Protein AF-A0A6A1UW62-F1 (afdb_monomer)

Foldseek 3Di:
DDDDPQDDDPVCVVVVVCVRVVSSVVVVVVVVVVVVVVVVVVVVVVVVVVVVVVVVVVVCCVVVCVVVVVVVVVVVVVVVVVVVVVVVVVVVVVVVVVVVVVVVVVVVVVVVVVDPDVPVVVVVVVVVVVVVVVVVVVVVVVVVVVVVVVVVVVVVVVVDDDPVRVVVVVVVVVVVVVVVVVVVVVVVVVVVVVVVVVVVVVVVVVVVVVVVVLVVLCVPLVVDPVSVVVSVVVVVVVVVVVVVVVVVVVVVVVVVVVVVVVVVVVVVVVVVVVVVVVVVVVVVVVVVVVVVVVVVVVVD

Sequence (300 aa):
MIGCPCPLEASQIETLDCEAVLPVVQWLVDRVRVLQDDRRDYEDQRRLNVMNELRLLLERIDKGGANIAVQKLRSLMQSLKNLEMQESEFQSNCNVKTSRLQADVIELEGNIANGCDSKILSDSLDRSFMESLEELNSTKKELAGRCKAVLAVKRQLDDIPSQSELIQYERRFSELYVHIQEKHRQTQKYYGTYNALLEIKELMLKETSLLNSLSSQFRDAITSDAGRMKLINSMEGIVKSSQQKQEKVQLGLLEEQKVSDALKQQYVAAVAEQRHCYTLLKAFREECAENEELRSQSSI

Structure (mmCIF, N/CA/C/O backbone):
data_AF-A0A6A1UW62-F1
#
_entry.id   AF-A0A6A1UW62-F1
#
loop_
_atom_site.group_PDB
_atom_site.id
_atom_site.type_symbol
_atom_site.label_atom_id
_atom_site.label_alt_id
_atom_site.label_comp_id
_atom_site.label_asym_id
_atom_site.label_entity_id
_atom_site.label_seq_id
_atom_site.pdbx_PDB_ins_code
_atom_site.Cartn_x
_atom_site.Cartn_y
_atom_site.Cartn_z
_atom_site.occupancy
_atom_site.B_iso_or_equiv
_atom_site.auth_seq_id
_atom_site.auth_comp_id
_atom_site.auth_asym_id
_atom_site.auth_atom_id
_atom_site.pdbx_PDB_model_num
ATOM 1 N N . MET A 1 1 ? -20.843 -32.812 -27.159 1.00 45.41 1 MET A N 1
ATOM 2 C CA . MET A 1 1 ? -21.895 -33.823 -27.395 1.00 45.41 1 MET A CA 1
ATOM 3 C C . MET A 1 1 ? -21.269 -34.962 -28.176 1.00 45.41 1 MET A C 1
ATOM 5 O O . MET A 1 1 ? -20.927 -34.760 -29.331 1.00 45.41 1 MET A O 1
ATOM 9 N N . ILE A 1 2 ? -21.022 -36.099 -27.528 1.00 56.69 2 ILE A N 1
ATOM 10 C CA . ILE A 1 2 ? -20.571 -37.322 -28.203 1.00 56.69 2 ILE A CA 1
ATOM 11 C C . ILE A 1 2 ? -21.858 -38.032 -28.636 1.00 56.69 2 ILE A C 1
ATOM 13 O O . ILE A 1 2 ? -22.665 -38.380 -27.774 1.00 56.69 2 ILE A O 1
ATOM 17 N N . GLY A 1 3 ? -22.109 -38.122 -29.942 1.00 65.81 3 GLY A N 1
ATOM 18 C CA . GLY A 1 3 ? -23.277 -38.823 -30.487 1.00 65.81 3 GLY A CA 1
ATOM 19 C C . GLY A 1 3 ? -23.186 -40.335 -30.265 1.00 65.81 3 GLY A C 1
ATOM 20 O O . GLY A 1 3 ? -22.096 -40.856 -30.024 1.00 65.81 3 GLY A O 1
ATOM 21 N N . CYS A 1 4 ? -24.324 -41.033 -30.328 1.00 75.62 4 CYS A N 1
ATOM 22 C CA . CYS A 1 4 ? -24.348 -42.495 -30.281 1.00 75.62 4 CYS A CA 1
ATOM 23 C C . CYS A 1 4 ? -23.504 -43.057 -31.443 1.00 75.62 4 CYS A C 1
ATOM 25 O O . CYS A 1 4 ? -23.711 -42.634 -32.580 1.00 75.62 4 CYS A O 1
ATOM 27 N N . PRO A 1 5 ? -22.554 -43.974 -31.192 1.00 79.38 5 PRO A N 1
ATOM 28 C CA . PRO A 1 5 ? -21.701 -44.533 -32.240 1.00 79.38 5 PRO A CA 1
ATOM 29 C C . PRO A 1 5 ? -22.418 -45.579 -33.111 1.00 79.38 5 PRO A C 1
ATOM 31 O O . PRO A 1 5 ? -21.862 -46.008 -34.119 1.00 79.38 5 PRO A O 1
ATOM 34 N N . CYS A 1 6 ? -23.628 -46.003 -32.734 1.00 80.62 6 CYS A N 1
ATOM 35 C CA . CYS A 1 6 ? -24.396 -47.027 -33.433 1.00 80.62 6 CYS A CA 1
ATOM 36 C C . CYS A 1 6 ? -25.365 -46.382 -34.449 1.00 80.62 6 CYS A C 1
ATOM 38 O O . CYS A 1 6 ? -26.186 -45.555 -34.044 1.00 80.62 6 CYS A O 1
ATOM 40 N N . PRO A 1 7 ? -25.294 -46.731 -35.749 1.00 75.25 7 PRO A N 1
ATOM 41 C CA . PRO A 1 7 ? -26.231 -46.240 -36.757 1.00 75.25 7 PRO A CA 1
ATOM 42 C C . PRO A 1 7 ? -27.609 -46.891 -36.570 1.00 75.25 7 PRO A C 1
ATOM 44 O O . PRO A 1 7 ? -27.696 -48.100 -36.375 1.00 75.25 7 PRO A O 1
ATOM 47 N N . LEU A 1 8 ? -28.675 -46.090 -36.633 1.00 77.06 8 LEU A N 1
ATOM 48 C CA . LEU A 1 8 ? -30.057 -46.556 -36.515 1.00 77.06 8 LEU A CA 1
ATOM 49 C C . LEU A 1 8 ? -30.927 -45.832 -37.544 1.00 77.06 8 LEU A C 1
ATOM 51 O O . LEU A 1 8 ? -31.008 -44.602 -37.525 1.00 77.06 8 LEU A O 1
ATOM 55 N N . GLU A 1 9 ? -31.575 -46.582 -38.431 1.00 76.75 9 GLU A N 1
ATOM 56 C CA . GLU A 1 9 ? -32.520 -46.040 -39.409 1.00 76.75 9 GLU A CA 1
ATOM 57 C C . GLU A 1 9 ? -33.973 -46.182 -38.938 1.00 76.75 9 GLU A C 1
ATOM 59 O O . GLU A 1 9 ? -34.330 -47.107 -38.210 1.00 76.75 9 GLU A O 1
ATOM 64 N N . ALA A 1 10 ? -34.844 -45.267 -39.376 1.00 71.62 10 ALA A N 1
ATOM 65 C CA . ALA A 1 10 ? -36.246 -45.229 -38.947 1.00 71.62 10 ALA A CA 1
ATOM 66 C C . ALA A 1 10 ? -37.025 -46.510 -39.307 1.00 71.62 10 ALA A C 1
ATOM 68 O O . ALA A 1 10 ? -37.872 -46.954 -38.534 1.00 71.62 10 ALA A O 1
ATOM 69 N N . SER A 1 11 ? -36.690 -47.140 -40.437 1.00 73.56 11 SER A N 1
ATOM 70 C CA . SER A 1 11 ? -37.279 -48.408 -40.890 1.00 73.56 11 SER A CA 1
ATOM 71 C C . SER A 1 11 ? -37.013 -49.565 -39.921 1.00 73.56 11 SER A C 1
ATOM 73 O O . SER A 1 11 ? -37.895 -50.387 -39.694 1.00 73.56 11 SER A O 1
ATOM 75 N N . GLN A 1 12 ? -35.832 -49.599 -39.297 1.00 73.62 12 GLN A N 1
ATOM 76 C CA . GLN A 1 12 ? -35.404 -50.662 -38.378 1.00 73.62 12 GLN A CA 1
ATOM 77 C C . GLN A 1 12 ? -36.143 -50.608 -37.032 1.00 73.62 12 GLN A C 1
ATOM 79 O O . GLN A 1 12 ? -36.293 -51.626 -36.354 1.00 73.62 12 GLN A O 1
ATOM 84 N N . ILE A 1 13 ? -36.634 -49.421 -36.658 1.00 71.31 13 ILE A N 1
ATOM 85 C CA . ILE A 1 13 ? -37.460 -49.206 -35.464 1.00 71.31 13 ILE A CA 1
ATOM 86 C C . ILE A 1 13 ? -38.887 -49.709 -35.715 1.00 71.31 13 ILE A C 1
ATOM 88 O O . ILE A 1 13 ? -39.460 -50.373 -34.853 1.00 71.31 13 ILE A O 1
ATOM 92 N N . GLU A 1 14 ? -39.449 -49.440 -36.899 1.00 70.62 14 GLU A N 1
ATOM 93 C CA . GLU A 1 14 ? -40.792 -49.902 -37.281 1.00 70.62 14 GLU A CA 1
ATOM 94 C C . GLU A 1 14 ? -40.865 -51.426 -37.452 1.00 70.62 14 GLU A C 1
ATOM 96 O O . GLU A 1 14 ? -41.872 -52.035 -37.089 1.00 70.62 14 GLU A O 1
ATOM 101 N N . THR A 1 15 ? -39.797 -52.060 -37.948 1.00 75.25 15 THR A N 1
ATOM 102 C CA . THR A 1 15 ? -39.731 -53.523 -38.105 1.00 75.25 15 THR A CA 1
ATOM 103 C C . THR A 1 15 ? -39.312 -54.272 -36.838 1.00 75.25 15 THR A C 1
ATOM 105 O O . THR A 1 15 ? -39.246 -55.499 -36.881 1.00 75.25 15 THR A O 1
ATOM 108 N N . LEU A 1 16 ? -39.035 -53.573 -35.725 1.00 74.00 16 LEU A N 1
ATOM 109 C CA . LEU A 1 16 ? -38.522 -54.160 -34.475 1.00 74.00 16 LEU A CA 1
ATOM 110 C C . LEU A 1 16 ? -37.292 -55.058 -34.705 1.00 74.00 16 LEU A C 1
ATOM 112 O O . LEU A 1 16 ? -37.213 -56.178 -34.198 1.00 74.00 16 LEU A O 1
ATOM 116 N N . ASP A 1 17 ? -36.322 -54.567 -35.478 1.00 78.81 17 ASP A N 1
ATOM 117 C CA . ASP A 1 17 ? -35.078 -55.294 -35.726 1.00 78.81 17 ASP A CA 1
ATOM 118 C C . ASP A 1 17 ? -34.187 -55.281 -34.473 1.00 78.81 17 ASP A C 1
ATOM 120 O O . ASP A 1 17 ? -33.401 -54.360 -34.228 1.00 78.81 17 ASP A O 1
ATOM 124 N N . CYS A 1 18 ? -34.346 -56.313 -33.643 1.00 73.19 18 CYS A N 1
ATOM 125 C CA . CYS A 1 18 ? -33.648 -56.453 -32.370 1.00 73.19 18 CYS A CA 1
ATOM 126 C C . CYS A 1 18 ? -32.117 -56.445 -32.513 1.00 73.19 18 CYS A C 1
ATOM 128 O O . CYS A 1 18 ? -31.447 -55.987 -31.590 1.00 73.19 18 CYS A O 1
ATOM 130 N N . GLU A 1 19 ? -31.561 -56.898 -33.641 1.00 76.38 19 GLU A N 1
ATOM 131 C CA . GLU A 1 19 ? -30.107 -56.921 -33.874 1.00 76.38 19 GLU A CA 1
ATOM 132 C C . GLU A 1 19 ? -29.540 -55.499 -34.026 1.00 76.38 19 GLU A C 1
ATOM 134 O O . GLU A 1 19 ? -28.467 -55.190 -33.506 1.00 76.38 19 GLU A O 1
ATOM 139 N N . ALA A 1 20 ? -30.287 -54.600 -34.676 1.00 74.69 20 ALA A N 1
ATOM 140 C CA . ALA A 1 20 ? -29.893 -53.203 -34.864 1.00 74.69 20 ALA A CA 1
ATOM 141 C C . ALA A 1 20 ? -30.246 -52.311 -33.657 1.00 74.69 20 ALA A C 1
ATOM 143 O O . ALA A 1 20 ? -29.514 -51.375 -33.328 1.00 74.69 20 ALA A O 1
ATOM 144 N N . VAL A 1 21 ? -31.356 -52.601 -32.970 1.00 79.38 21 VAL A N 1
ATOM 145 C CA . VAL A 1 21 ? -31.864 -51.785 -31.853 1.00 79.38 21 VAL A CA 1
ATOM 146 C C . VAL A 1 21 ? -31.124 -52.072 -30.540 1.00 79.38 21 VAL A C 1
ATOM 148 O O . VAL A 1 21 ? -30.855 -51.143 -29.772 1.00 79.38 21 VAL A O 1
ATOM 151 N N . LEU A 1 22 ? -30.762 -53.331 -30.268 1.00 79.75 22 LEU A N 1
ATOM 152 C CA . LEU A 1 22 ? -30.162 -53.735 -28.991 1.00 79.75 22 LEU A CA 1
ATOM 153 C C . LEU A 1 22 ? -28.856 -52.983 -28.658 1.00 79.75 22 LEU A C 1
ATOM 155 O O . LEU A 1 22 ? -28.757 -52.489 -27.534 1.00 79.75 22 LEU A O 1
ATOM 159 N N . PRO A 1 23 ? -27.887 -52.792 -29.578 1.00 82.31 23 PRO A N 1
ATOM 160 C CA . PRO A 1 23 ? -26.657 -52.048 -29.286 1.00 82.31 23 PRO A CA 1
ATOM 161 C C . PRO A 1 23 ? -26.902 -50.575 -28.927 1.00 82.31 23 PRO A C 1
ATOM 163 O O . PRO A 1 23 ? -26.227 -50.030 -28.053 1.00 82.31 23 PRO A O 1
ATOM 166 N N . VAL A 1 24 ? -27.895 -49.936 -29.558 1.00 81.38 24 VAL A N 1
ATOM 167 C CA . VAL A 1 24 ? -28.278 -48.542 -29.274 1.00 81.38 24 VAL A CA 1
ATOM 168 C C . VAL A 1 24 ? -28.900 -48.438 -27.884 1.00 81.38 24 VAL A C 1
ATOM 170 O O . VAL A 1 24 ? -28.560 -47.535 -27.119 1.00 81.38 24 VAL A O 1
ATOM 173 N N . VAL A 1 25 ? -29.780 -49.379 -27.529 1.00 81.2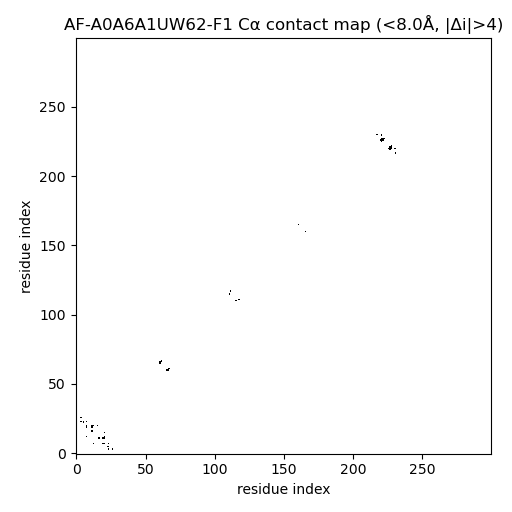5 25 VAL A N 1
ATOM 174 C CA . VAL A 1 25 ? -30.398 -49.442 -26.197 1.00 81.25 25 VAL A CA 1
ATOM 175 C C . VAL A 1 25 ? -29.349 -49.735 -25.125 1.00 81.25 25 VAL A C 1
ATOM 177 O O . VAL A 1 25 ? -29.336 -49.056 -24.102 1.00 81.25 25 VAL A O 1
ATOM 180 N N . GLN A 1 26 ? -28.430 -50.674 -25.369 1.00 81.94 26 GLN A N 1
ATOM 181 C CA . GLN A 1 26 ? -27.319 -50.983 -24.464 1.00 81.94 26 GLN A CA 1
ATOM 182 C C . GLN A 1 26 ? -26.459 -49.735 -24.214 1.00 81.94 26 GLN A C 1
ATOM 184 O O . GLN A 1 26 ? -26.201 -49.373 -23.068 1.00 81.94 26 GLN A O 1
ATOM 189 N N . TRP A 1 27 ? -26.104 -49.015 -25.285 1.00 85.44 27 TRP A N 1
ATOM 190 C CA . TRP A 1 27 ? -25.350 -47.767 -25.197 1.00 85.44 27 TRP A CA 1
ATOM 191 C C . TRP A 1 27 ? -26.113 -46.676 -24.439 1.00 85.44 27 TRP A C 1
ATOM 193 O O . TRP A 1 27 ? -25.522 -45.978 -23.617 1.00 85.44 27 TRP A O 1
ATOM 203 N N . LEU A 1 28 ? -27.421 -46.529 -24.672 1.00 82.69 28 LEU A N 1
ATOM 204 C CA . LEU A 1 28 ? -28.261 -45.576 -23.942 1.00 82.69 28 LEU A CA 1
ATOM 205 C C . LEU A 1 28 ? -28.330 -45.914 -22.449 1.00 82.69 28 LEU A C 1
ATOM 207 O O . LEU A 1 28 ? -28.211 -45.013 -21.622 1.00 82.69 28 LEU A O 1
ATOM 211 N N . VAL A 1 29 ? -28.480 -47.192 -22.097 1.00 84.31 29 VAL A N 1
ATOM 212 C CA . VAL A 1 29 ? -28.512 -47.656 -20.702 1.00 84.31 29 VAL A CA 1
ATOM 213 C C . VAL A 1 29 ? -27.172 -47.402 -20.014 1.00 84.31 29 VAL A C 1
ATOM 215 O O . VAL A 1 29 ? -27.153 -46.822 -18.926 1.00 84.31 29 VAL A O 1
ATOM 218 N N . ASP A 1 30 ? -26.056 -47.748 -20.655 1.00 84.12 30 ASP A N 1
ATOM 219 C CA . ASP A 1 30 ? -24.717 -47.493 -20.117 1.00 84.12 30 ASP A CA 1
ATOM 220 C C . ASP A 1 30 ? -24.443 -45.989 -19.993 1.00 84.12 30 ASP A C 1
ATOM 222 O O . ASP A 1 30 ? -23.908 -45.526 -18.985 1.00 84.12 30 ASP A O 1
ATOM 226 N N . ARG A 1 31 ? -24.889 -45.185 -20.966 1.00 83.75 31 ARG A N 1
ATOM 227 C CA . ARG A 1 31 ? -24.751 -43.725 -20.928 1.00 83.75 31 ARG A CA 1
ATOM 228 C C . ARG A 1 31 ? -25.573 -43.097 -19.805 1.00 83.75 31 ARG A C 1
ATOM 230 O O . ARG A 1 31 ? -25.081 -42.188 -19.141 1.00 83.75 31 ARG A O 1
ATOM 237 N N . VAL A 1 32 ? -26.799 -43.571 -19.584 1.00 82.25 32 VAL A N 1
ATOM 238 C CA . VAL A 1 32 ? -27.650 -43.128 -18.470 1.00 82.25 32 VAL A CA 1
ATOM 239 C C . VAL A 1 32 ? -27.037 -43.532 -17.131 1.00 82.25 32 VAL A C 1
ATOM 241 O O . VAL A 1 32 ? -27.032 -42.716 -16.213 1.00 82.25 32 VAL A O 1
ATOM 244 N N . ARG A 1 33 ? -26.468 -44.739 -17.023 1.00 81.94 33 ARG A N 1
ATOM 245 C CA . ARG A 1 33 ? -25.787 -45.203 -15.807 1.00 81.94 33 ARG A CA 1
ATOM 246 C C . ARG A 1 33 ? -24.564 -44.337 -15.481 1.00 81.94 33 ARG A C 1
ATOM 248 O O . ARG A 1 33 ? -24.471 -43.854 -14.359 1.00 81.94 33 ARG A O 1
ATOM 255 N N . VAL A 1 34 ? -23.713 -44.040 -16.467 1.00 81.81 34 VAL A N 1
ATOM 256 C CA . VAL A 1 34 ? -22.555 -43.138 -16.296 1.00 81.81 34 VAL A CA 1
ATOM 257 C C . VAL A 1 34 ? -22.992 -41.729 -15.894 1.00 81.81 34 VAL A C 1
ATOM 259 O O . VAL A 1 34 ? -22.427 -41.158 -14.974 1.00 81.81 34 VAL A O 1
ATOM 262 N N . LEU A 1 35 ? -24.038 -41.173 -16.517 1.00 79.88 35 LEU A N 1
ATOM 263 C CA . LEU A 1 35 ? -24.554 -39.850 -16.139 1.00 79.88 35 LEU A CA 1
ATOM 264 C C . LEU A 1 35 ? -25.153 -39.826 -14.725 1.00 79.88 35 LEU A C 1
ATOM 266 O O . LEU A 1 35 ? -25.102 -38.795 -14.056 1.00 79.88 35 LEU A O 1
ATOM 270 N N . GLN A 1 36 ? -25.747 -40.933 -14.274 1.00 78.19 36 GLN A N 1
ATOM 271 C CA . GLN A 1 36 ? -26.232 -41.072 -12.901 1.00 78.19 36 GLN A CA 1
ATOM 272 C C . GLN A 1 36 ? -25.077 -41.182 -11.901 1.00 78.19 36 GLN A C 1
ATOM 274 O O . GLN A 1 36 ? -25.164 -40.568 -10.841 1.00 78.19 36 GLN A O 1
ATOM 279 N N . ASP A 1 37 ? -24.013 -41.913 -12.236 1.00 78.56 37 ASP A N 1
ATOM 280 C CA . ASP A 1 37 ? -22.797 -42.007 -11.420 1.00 78.56 37 ASP A CA 1
ATOM 281 C C . ASP A 1 37 ? -22.072 -40.658 -11.336 1.00 78.56 37 ASP A C 1
ATOM 283 O O . ASP A 1 37 ? -21.855 -40.168 -10.233 1.00 78.56 37 ASP A O 1
ATOM 287 N N . ASP A 1 38 ? -21.841 -39.980 -12.465 1.00 80.31 38 ASP A N 1
ATOM 288 C CA . ASP A 1 38 ? -21.239 -38.638 -12.509 1.00 80.31 38 ASP A CA 1
ATOM 289 C C . ASP A 1 38 ? -22.053 -37.620 -11.694 1.00 80.31 38 ASP A C 1
ATOM 291 O O . ASP A 1 38 ? -21.505 -36.746 -11.016 1.00 80.31 38 ASP A O 1
ATOM 295 N N . ARG A 1 39 ? -23.388 -37.718 -11.746 1.00 78.31 39 ARG A N 1
ATOM 296 C CA . ARG A 1 39 ? -24.276 -36.856 -10.961 1.00 78.31 39 ARG A CA 1
ATOM 297 C C . ARG A 1 39 ? -24.179 -37.156 -9.466 1.00 78.31 39 ARG A C 1
ATOM 299 O O . ARG A 1 39 ? -24.172 -36.210 -8.680 1.00 78.31 39 ARG A O 1
ATOM 306 N N . ARG A 1 40 ? -24.107 -38.432 -9.076 1.00 78.69 40 ARG A N 1
ATOM 307 C CA . ARG A 1 40 ? -23.915 -38.834 -7.675 1.00 78.69 40 ARG A CA 1
ATOM 308 C C . ARG A 1 40 ? -22.568 -38.362 -7.146 1.00 78.69 40 ARG A C 1
ATOM 310 O O . ARG A 1 40 ? -22.546 -37.706 -6.113 1.00 78.69 40 ARG A O 1
ATOM 317 N N . ASP A 1 41 ? -21.493 -38.577 -7.896 1.00 83.06 41 ASP A N 1
ATOM 318 C CA . ASP A 1 41 ? -20.152 -38.114 -7.532 1.00 83.06 41 ASP A CA 1
ATOM 319 C C . ASP A 1 41 ? -20.100 -36.586 -7.410 1.00 83.06 41 ASP A C 1
ATOM 321 O O . ASP A 1 41 ? -19.496 -36.050 -6.481 1.00 83.06 41 ASP A O 1
ATOM 325 N N . TYR A 1 42 ? -20.790 -35.856 -8.293 1.00 80.00 42 TYR A N 1
ATOM 326 C CA . TYR A 1 42 ? -20.905 -34.401 -8.186 1.00 80.00 42 TYR A CA 1
ATOM 327 C C . TYR A 1 42 ? -21.676 -33.962 -6.931 1.00 80.00 42 TYR A C 1
ATOM 329 O O . TYR A 1 42 ? -21.270 -33.019 -6.244 1.00 80.00 42 TYR A O 1
ATOM 337 N N . GLU A 1 43 ? -22.788 -34.630 -6.618 1.00 79.00 43 GLU A N 1
ATOM 338 C CA . GLU A 1 43 ? -23.590 -34.358 -5.422 1.00 79.00 43 GLU A CA 1
ATOM 339 C C . GLU A 1 43 ? -22.814 -34.691 -4.134 1.00 79.00 43 GLU A C 1
ATOM 341 O O . GLU A 1 43 ? -22.830 -33.889 -3.193 1.00 79.00 43 GLU A O 1
ATOM 346 N N . ASP A 1 44 ? -22.059 -35.791 -4.115 1.00 82.62 44 ASP A N 1
ATOM 347 C CA . ASP A 1 44 ? -21.204 -36.203 -2.999 1.00 82.62 44 ASP A CA 1
ATOM 348 C C . ASP A 1 44 ? -20.000 -35.272 -2.824 1.00 82.62 44 ASP A C 1
ATOM 350 O O . ASP A 1 44 ? -19.710 -34.838 -1.704 1.00 82.62 44 ASP A O 1
ATOM 354 N N . GLN A 1 45 ? -19.357 -34.852 -3.916 1.00 84.31 45 GLN A N 1
ATOM 355 C CA . GLN A 1 45 ? -18.275 -33.869 -3.875 1.00 84.31 45 GLN A CA 1
ATOM 356 C C . GLN A 1 45 ? -18.778 -32.506 -3.379 1.00 84.31 45 GLN A C 1
ATOM 358 O O . GLN A 1 45 ? -18.121 -31.841 -2.571 1.00 84.31 45 GLN A O 1
ATOM 363 N N . ARG A 1 46 ? -19.975 -32.090 -3.812 1.00 82.75 46 ARG A N 1
ATOM 364 C CA . ARG A 1 46 ? -20.623 -30.863 -3.331 1.00 82.75 46 ARG A CA 1
ATOM 365 C C . ARG A 1 46 ? -20.964 -30.968 -1.847 1.00 82.75 46 ARG A C 1
ATOM 367 O O . ARG A 1 46 ? -20.719 -30.018 -1.104 1.00 82.75 46 ARG A O 1
ATOM 374 N N . ARG A 1 47 ? -21.481 -32.114 -1.399 1.00 83.06 47 ARG A N 1
ATOM 375 C CA . ARG A 1 47 ? -21.769 -32.385 0.016 1.00 83.06 47 ARG A CA 1
ATOM 376 C C . ARG A 1 47 ? -20.497 -32.347 0.862 1.00 83.06 47 ARG A C 1
ATOM 378 O O . ARG A 1 47 ? -20.504 -31.718 1.920 1.00 83.06 47 ARG A O 1
ATOM 385 N N . LEU A 1 48 ? -19.411 -32.955 0.388 1.00 87.12 48 LEU A N 1
ATOM 386 C CA . LEU A 1 48 ? -18.116 -32.950 1.066 1.00 87.12 48 LEU A CA 1
ATOM 387 C C . LEU A 1 48 ? -17.544 -31.530 1.176 1.00 87.12 48 LEU A C 1
ATOM 389 O O . LEU A 1 48 ? -17.083 -31.139 2.247 1.00 87.12 48 LEU A O 1
ATOM 393 N N . ASN A 1 49 ? -17.644 -30.729 0.111 1.00 87.75 49 ASN A N 1
ATOM 394 C CA . ASN A 1 49 ? -17.244 -29.321 0.137 1.00 87.75 49 ASN A CA 1
ATOM 395 C C . ASN A 1 49 ? -18.065 -28.511 1.149 1.00 87.75 49 ASN A C 1
ATOM 397 O O . ASN A 1 49 ? -17.484 -27.811 1.972 1.00 87.75 49 ASN A O 1
ATOM 401 N N . VAL A 1 50 ? -19.395 -28.654 1.158 1.00 84.56 50 VAL A N 1
ATOM 402 C CA . VAL A 1 50 ? -20.263 -27.965 2.134 1.00 84.56 50 VAL A CA 1
ATOM 403 C C . VAL A 1 50 ? -19.936 -28.390 3.568 1.00 84.56 50 VAL A C 1
ATOM 405 O O . VAL A 1 50 ? -19.882 -27.546 4.459 1.00 84.56 50 VAL A O 1
ATOM 408 N N . MET A 1 51 ? -19.672 -29.678 3.807 1.00 83.69 51 MET A N 1
ATOM 409 C CA . MET A 1 51 ? -19.253 -30.167 5.124 1.00 83.69 51 MET A CA 1
ATOM 410 C C . MET A 1 51 ? -17.895 -29.604 5.557 1.00 83.69 51 MET A C 1
ATOM 412 O O . MET A 1 51 ? -17.727 -29.243 6.722 1.00 83.69 51 MET A O 1
ATOM 416 N N . ASN A 1 52 ? -16.935 -29.509 4.637 1.00 88.31 52 ASN A N 1
ATOM 417 C CA . ASN A 1 52 ? -15.625 -28.924 4.915 1.00 88.31 52 ASN A CA 1
ATOM 418 C C . ASN A 1 52 ? -15.735 -27.426 5.234 1.00 88.31 52 ASN A C 1
ATOM 420 O O . ASN A 1 52 ? -15.134 -26.982 6.211 1.00 88.31 52 ASN A O 1
ATOM 424 N N . GLU A 1 53 ? -16.540 -26.675 4.480 1.00 86.12 53 GLU A N 1
ATOM 425 C CA . GLU A 1 53 ? -16.823 -25.259 4.749 1.00 86.12 53 GLU A CA 1
ATOM 426 C C . GLU A 1 53 ? -17.526 -25.065 6.098 1.00 86.12 53 GLU A C 1
ATOM 428 O O . GLU A 1 53 ? -17.112 -24.229 6.900 1.00 86.12 53 GLU A O 1
ATOM 433 N N . LEU A 1 54 ? -18.531 -25.890 6.416 1.00 82.00 54 LEU A N 1
ATOM 434 C CA . LEU A 1 54 ? -19.192 -25.870 7.726 1.00 82.00 54 LEU A CA 1
ATOM 435 C C . LEU A 1 54 ? -18.207 -26.138 8.868 1.00 82.00 54 LEU A C 1
ATOM 437 O O . LEU A 1 54 ? -18.247 -25.449 9.886 1.00 82.00 54 LEU A O 1
ATOM 441 N N . ARG A 1 55 ? -17.287 -27.095 8.698 1.00 86.25 55 ARG A N 1
ATOM 442 C CA . ARG A 1 55 ? -16.233 -27.369 9.684 1.00 86.25 55 ARG A CA 1
ATOM 443 C C . ARG A 1 55 ? -15.289 -26.175 9.849 1.00 86.25 55 ARG A C 1
ATOM 445 O O . ARG A 1 55 ? -14.984 -25.810 10.980 1.00 86.25 55 ARG A O 1
ATOM 452 N N . LEU A 1 56 ? -14.862 -25.542 8.755 1.00 85.75 56 LEU A N 1
ATOM 453 C CA . LEU A 1 56 ? -13.998 -24.355 8.798 1.00 85.75 56 LEU A CA 1
ATOM 454 C C . LEU A 1 56 ? -14.694 -23.154 9.452 1.00 85.75 56 LEU A C 1
ATOM 456 O O . LEU A 1 56 ? -14.057 -22.406 10.195 1.00 85.75 56 LEU A O 1
ATOM 460 N N . LEU A 1 57 ? -15.997 -22.979 9.220 1.00 78.94 57 LEU A N 1
ATOM 461 C CA . LEU A 1 57 ? -16.808 -21.963 9.890 1.00 78.94 57 LEU A CA 1
ATOM 462 C C . LEU A 1 57 ? -16.920 -22.235 11.391 1.00 78.94 57 LEU A C 1
ATOM 464 O O . LEU A 1 57 ? -16.720 -21.314 12.179 1.00 78.94 57 LEU A O 1
ATOM 468 N N . LEU A 1 58 ? -17.171 -23.484 11.794 1.00 75.62 58 LEU A N 1
ATOM 469 C CA . LEU A 1 58 ? -17.198 -23.875 13.207 1.00 75.62 58 LEU A CA 1
ATOM 470 C C . LEU A 1 58 ? -15.842 -23.641 13.883 1.00 75.62 58 LEU A C 1
ATOM 472 O O . LEU A 1 58 ? -15.798 -23.046 14.956 1.00 75.62 58 LEU A O 1
ATOM 476 N N . GLU A 1 59 ? -14.735 -24.002 13.233 1.00 80.06 59 GLU A N 1
ATOM 477 C CA . GLU A 1 59 ? -13.393 -23.692 13.735 1.00 80.06 59 GLU A CA 1
ATOM 478 C C . GLU A 1 59 ? -13.117 -22.187 13.806 1.00 80.06 59 GLU A C 1
ATOM 480 O O . GLU A 1 59 ? -12.458 -21.739 14.738 1.00 80.06 59 GLU A O 1
ATOM 485 N N . ARG A 1 60 ? -13.599 -21.384 12.847 1.00 77.69 60 ARG A N 1
ATOM 486 C CA . ARG A 1 60 ? -13.483 -19.915 12.897 1.00 77.69 60 ARG A CA 1
ATOM 487 C C . ARG A 1 60 ? -14.294 -19.316 14.036 1.00 77.69 60 ARG A C 1
ATOM 489 O O . ARG A 1 60 ? -13.831 -18.359 14.645 1.00 77.69 60 ARG A O 1
ATOM 496 N N . ILE A 1 61 ? -15.477 -19.853 14.320 1.00 69.19 61 ILE A N 1
ATOM 497 C CA . ILE A 1 61 ? -16.318 -19.424 15.445 1.00 69.19 61 ILE A CA 1
ATOM 498 C C . ILE A 1 61 ? -15.645 -19.783 16.776 1.00 69.19 61 ILE A C 1
ATOM 500 O O . ILE A 1 61 ? -15.637 -18.966 17.700 1.00 69.19 61 ILE A O 1
ATOM 504 N N . ASP A 1 62 ? -15.028 -20.964 16.855 1.00 70.25 62 ASP A N 1
ATOM 505 C CA . ASP A 1 62 ? -14.313 -21.426 18.046 1.00 70.25 62 ASP A CA 1
ATOM 506 C C . ASP A 1 62 ? -13.002 -20.641 18.270 1.00 70.25 62 ASP A C 1
ATOM 508 O O . ASP A 1 62 ? -12.788 -20.071 19.341 1.00 70.25 62 ASP A O 1
ATOM 512 N N . LYS A 1 63 ? -12.181 -20.472 17.219 1.00 72.06 63 LYS A N 1
ATOM 513 C CA . LYS A 1 63 ? -10.954 -19.643 17.223 1.00 72.06 63 LYS A CA 1
ATOM 514 C C . LYS A 1 63 ? -11.240 -18.155 17.419 1.00 72.06 63 LYS A C 1
ATOM 516 O O . LYS A 1 63 ? -10.429 -17.452 18.013 1.00 72.06 63 LYS A O 1
ATOM 521 N N . GLY A 1 64 ? -12.389 -17.673 16.946 1.00 66.44 64 GLY A N 1
ATOM 522 C CA . GLY A 1 64 ? -12.850 -16.294 17.116 1.00 66.44 64 GLY A CA 1
ATOM 523 C C . GLY A 1 64 ? -13.207 -15.942 18.561 1.00 66.44 64 GLY A C 1
ATOM 524 O O . GLY A 1 64 ? -13.567 -14.801 18.837 1.00 66.44 64 GLY A O 1
ATOM 525 N N . GLY A 1 65 ? -13.134 -16.905 19.489 1.00 65.19 65 GLY A N 1
ATOM 526 C CA . GLY A 1 65 ? -13.336 -16.671 20.914 1.00 65.19 65 GLY A CA 1
ATOM 527 C C . GLY A 1 65 ? -14.780 -16.342 21.282 1.00 65.19 65 GLY A C 1
ATOM 528 O O . GLY A 1 65 ? -15.045 -16.080 22.451 1.00 65.19 65 GLY A O 1
ATOM 529 N N . ALA A 1 66 ? -15.722 -16.391 20.332 1.00 67.69 66 ALA A N 1
ATOM 530 C CA . ALA A 1 66 ? -17.135 -16.105 20.564 1.00 67.69 66 ALA A CA 1
ATOM 531 C C . ALA A 1 66 ? -17.740 -17.102 21.557 1.00 67.69 66 ALA A C 1
ATOM 533 O O . ALA A 1 66 ? -18.492 -16.709 22.440 1.00 67.69 66 ALA A O 1
ATOM 534 N N . ASN A 1 67 ? -17.347 -18.376 21.487 1.00 72.62 67 ASN A N 1
ATOM 535 C CA . ASN A 1 67 ? -17.817 -19.396 22.422 1.00 72.62 67 ASN A CA 1
ATOM 536 C C . ASN A 1 67 ? -17.267 -19.152 23.839 1.00 72.62 67 ASN A C 1
ATOM 538 O O . ASN A 1 67 ? -18.008 -19.180 24.816 1.00 72.62 67 ASN A O 1
ATOM 542 N N . ILE A 1 68 ? -15.984 -18.793 23.954 1.00 75.25 68 ILE A N 1
ATOM 543 C CA . ILE A 1 68 ? -15.352 -18.412 25.227 1.00 75.25 68 ILE A CA 1
ATOM 544 C C . ILE A 1 68 ? -15.990 -17.130 25.785 1.00 75.25 68 ILE A C 1
ATOM 546 O O . ILE A 1 68 ? -16.250 -17.046 26.983 1.00 75.25 68 ILE A O 1
ATOM 550 N N . ALA A 1 69 ? -16.274 -16.145 24.931 1.00 74.00 69 ALA A N 1
ATOM 551 C CA . ALA A 1 69 ? -16.938 -14.900 25.297 1.00 74.00 69 ALA A CA 1
ATOM 552 C C . ALA A 1 69 ? -18.377 -15.149 25.762 1.00 74.00 69 ALA A C 1
ATOM 554 O O . ALA A 1 69 ? -18.765 -14.620 26.795 1.00 74.00 69 ALA A O 1
ATOM 555 N N . VAL A 1 70 ? -19.136 -16.008 25.077 1.00 76.06 70 VAL A N 1
ATOM 556 C CA . VAL A 1 70 ? -20.500 -16.407 25.459 1.00 76.06 70 VAL A CA 1
ATOM 557 C C . VAL A 1 70 ? -20.502 -17.211 26.759 1.00 76.06 70 VAL A C 1
ATOM 559 O O . VAL A 1 70 ? -21.355 -16.978 27.611 1.00 76.06 70 VAL A O 1
ATOM 562 N N . GLN A 1 71 ? -19.540 -18.113 26.967 1.00 80.06 71 GLN A N 1
ATOM 563 C CA . GLN A 1 71 ? -19.397 -18.843 28.232 1.00 80.06 71 GLN A CA 1
ATOM 564 C C . GLN A 1 71 ? -19.018 -17.909 29.388 1.00 80.06 71 GLN A C 1
ATOM 566 O O . GLN A 1 71 ? -19.596 -18.013 30.469 1.00 80.06 71 GLN A O 1
ATOM 571 N N . LYS A 1 72 ? -18.120 -16.941 29.153 1.00 82.88 72 LYS A N 1
ATOM 572 C CA . LYS A 1 72 ? -17.821 -15.864 30.112 1.00 82.88 72 LYS A CA 1
ATOM 573 C C . LYS A 1 72 ? -19.043 -14.986 30.381 1.00 82.88 72 LYS A C 1
ATOM 575 O O . LYS A 1 72 ? -19.293 -14.633 31.525 1.00 82.88 72 LYS A O 1
ATOM 580 N N . LEU A 1 73 ? -19.830 -14.652 29.361 1.00 81.06 73 LEU A N 1
ATOM 581 C CA . LEU A 1 73 ? -21.048 -13.859 29.531 1.00 81.06 73 LEU A CA 1
ATOM 582 C C . LEU A 1 73 ? -22.085 -14.627 30.356 1.00 81.06 73 LEU A C 1
ATOM 584 O O . LEU A 1 73 ? -22.704 -14.065 31.251 1.00 81.06 73 LEU A O 1
ATOM 588 N N . ARG A 1 74 ? -22.233 -15.931 30.098 1.00 84.25 74 ARG A N 1
ATOM 589 C CA . ARG A 1 74 ? -23.123 -16.824 30.846 1.00 84.25 74 ARG A CA 1
ATOM 590 C C . ARG A 1 74 ? -22.699 -16.944 32.309 1.00 84.25 74 ARG A C 1
ATOM 592 O O . ARG A 1 74 ? -23.559 -16.876 33.184 1.00 84.25 74 ARG A O 1
ATOM 599 N N . SER A 1 75 ? -21.402 -17.088 32.588 1.00 86.38 75 SER A N 1
ATOM 600 C CA . SER A 1 75 ? -20.905 -17.126 33.968 1.00 86.38 75 SER A CA 1
ATOM 601 C C . SER A 1 75 ? -21.081 -15.780 34.677 1.00 86.38 75 SER A C 1
ATOM 603 O O . SER A 1 75 ? -21.502 -15.759 35.832 1.00 86.38 75 SER A O 1
ATOM 605 N N . LEU A 1 76 ? -20.861 -14.662 33.977 1.00 88.19 76 LEU A N 1
ATOM 606 C CA . LEU A 1 76 ? -21.114 -13.316 34.497 1.00 88.19 76 LEU A CA 1
ATOM 607 C C . LEU A 1 76 ? -22.602 -13.072 34.773 1.00 88.19 76 LEU A C 1
ATOM 609 O O . LEU A 1 76 ? -22.930 -12.561 35.836 1.00 88.19 76 LEU A O 1
ATOM 613 N N . MET A 1 77 ? -23.508 -13.486 33.883 1.00 86.69 77 MET A N 1
ATOM 614 C CA . MET A 1 77 ? -24.957 -13.389 34.109 1.00 86.69 77 MET A CA 1
ATOM 615 C C . MET A 1 77 ? -25.404 -14.221 35.312 1.00 86.69 77 MET A C 1
ATOM 617 O O . MET A 1 77 ? -26.206 -13.754 36.117 1.00 86.69 77 MET A O 1
ATOM 621 N N . GLN A 1 78 ? -24.870 -15.436 35.465 1.00 89.31 78 GLN A N 1
ATOM 622 C CA . GLN A 1 78 ? -25.162 -16.268 36.630 1.00 89.31 78 GLN A CA 1
ATOM 623 C C . GLN A 1 78 ? -24.644 -15.618 37.920 1.00 89.31 78 GLN A C 1
ATOM 625 O O . GLN A 1 78 ? -25.347 -15.603 38.928 1.00 89.31 78 GLN A O 1
ATOM 630 N N . SER A 1 79 ? -23.441 -15.039 37.880 1.00 89.19 79 SER A N 1
ATOM 631 C CA . SER A 1 79 ? -22.880 -14.285 39.003 1.00 89.19 79 SER A CA 1
ATOM 632 C C . SER A 1 79 ? -23.714 -13.049 39.338 1.00 89.19 79 SER A C 1
ATOM 634 O O . SER A 1 79 ? -23.911 -12.764 40.514 1.00 89.19 79 SER A O 1
ATOM 636 N N . LEU A 1 80 ? -24.213 -12.329 38.332 1.00 89.06 80 LEU A N 1
ATOM 637 C CA . LEU A 1 80 ? -25.038 -11.136 38.515 1.00 89.06 80 LEU A CA 1
ATOM 638 C C . LEU A 1 80 ? -26.373 -11.496 39.169 1.00 89.06 80 LEU A C 1
ATOM 640 O O . LEU A 1 80 ? -26.746 -10.882 40.160 1.00 89.06 80 LEU A O 1
ATOM 644 N N . LYS A 1 81 ? -27.025 -12.567 38.703 1.00 90.56 81 LYS A N 1
ATOM 645 C CA . LYS A 1 81 ? -28.264 -13.073 39.307 1.00 90.56 81 LYS A CA 1
ATOM 646 C C . LYS A 1 81 ? -28.071 -13.536 40.756 1.00 90.56 81 LYS A C 1
ATOM 648 O O . LYS A 1 81 ? -28.936 -13.313 41.597 1.00 90.56 81 LYS A O 1
ATOM 653 N N . ASN A 1 82 ? -26.933 -14.162 41.063 1.00 88.56 82 ASN A N 1
ATOM 654 C CA . ASN A 1 82 ? -26.596 -14.541 42.437 1.00 88.56 82 ASN A CA 1
ATOM 655 C C . ASN A 1 82 ? -26.364 -13.305 43.325 1.00 88.56 82 ASN A C 1
ATOM 657 O O . ASN A 1 82 ? -26.811 -13.293 44.468 1.00 88.56 82 ASN A O 1
ATOM 661 N N . LEU A 1 83 ? -25.692 -12.270 42.808 1.00 89.44 83 LEU A N 1
ATOM 662 C CA . LEU A 1 83 ? -25.466 -11.013 43.531 1.00 89.44 83 LEU A CA 1
ATOM 663 C C . LEU A 1 83 ? -26.773 -10.254 43.788 1.00 89.44 83 LEU A C 1
ATOM 665 O O . LEU A 1 83 ? -26.963 -9.749 44.886 1.00 89.44 83 LEU A O 1
ATOM 669 N N . GLU A 1 84 ? -27.689 -10.224 42.822 1.00 88.69 84 GLU A N 1
ATOM 670 C CA . GLU A 1 84 ? -29.012 -9.598 42.959 1.00 88.69 84 GLU A CA 1
ATOM 671 C C . GLU A 1 84 ? -29.874 -10.308 44.023 1.00 88.69 84 GLU A C 1
ATOM 673 O O . GLU A 1 84 ? -30.564 -9.672 44.825 1.00 88.69 84 GLU A O 1
ATOM 678 N N . MET A 1 85 ? -29.775 -11.640 44.098 1.00 87.75 85 MET A N 1
ATOM 679 C CA . MET A 1 85 ? -30.403 -12.428 45.162 1.00 87.75 85 MET A CA 1
ATOM 680 C C . MET A 1 85 ? -29.785 -12.123 46.534 1.00 87.75 85 MET A C 1
ATOM 682 O O . MET A 1 85 ? -30.523 -11.913 47.495 1.00 87.75 85 MET A O 1
ATOM 686 N N . GLN A 1 86 ? -28.452 -12.038 46.618 1.00 87.00 86 GLN A N 1
ATOM 687 C CA . GLN A 1 86 ? -27.750 -11.657 47.849 1.00 87.00 86 GLN A CA 1
ATOM 688 C C . GLN A 1 86 ? -28.089 -10.231 48.295 1.00 87.00 86 GLN A C 1
ATOM 690 O O . GLN A 1 86 ? -28.240 -9.990 49.488 1.00 87.00 86 GLN A O 1
ATOM 695 N N . GLU A 1 87 ? -28.231 -9.289 47.362 1.00 85.00 87 GLU A N 1
ATOM 696 C CA . GLU A 1 87 ? -28.644 -7.915 47.654 1.00 85.00 87 GLU A CA 1
ATOM 697 C C . GLU A 1 87 ? -30.062 -7.873 48.232 1.00 85.00 87 GLU A C 1
ATOM 699 O O . GLU A 1 87 ? -30.293 -7.226 49.253 1.00 85.00 87 GLU A O 1
ATOM 704 N N . SER A 1 88 ? -30.991 -8.613 47.626 1.00 83.94 88 SER A N 1
ATOM 705 C CA . SER A 1 88 ? -32.377 -8.703 48.098 1.00 83.94 88 SER A CA 1
ATOM 706 C C . SER A 1 88 ? -32.467 -9.342 49.491 1.00 83.94 88 SER A C 1
ATOM 708 O O . SER A 1 88 ? -33.178 -8.847 50.369 1.00 83.94 88 SER A O 1
ATOM 710 N N . GLU A 1 89 ? -31.713 -10.419 49.727 1.00 92.06 89 GLU A N 1
ATOM 711 C CA . GLU A 1 89 ? -31.633 -11.088 51.030 1.00 92.06 89 GLU A CA 1
ATOM 712 C C . GLU A 1 89 ? -30.992 -10.181 52.091 1.00 92.06 89 GLU A C 1
ATOM 714 O 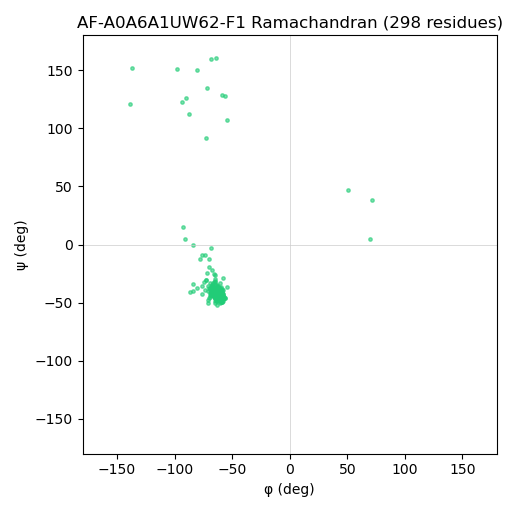O . GLU A 1 89 ? -31.494 -10.077 53.213 1.00 92.06 89 GLU A O 1
ATOM 719 N N . PHE A 1 90 ? -29.930 -9.458 51.726 1.00 87.38 90 PHE A N 1
ATOM 720 C CA . PHE A 1 90 ? -29.279 -8.487 52.599 1.00 87.38 90 PHE A CA 1
ATOM 721 C C . PHE A 1 90 ? -30.213 -7.326 52.953 1.00 87.38 90 PHE A C 1
ATOM 723 O O . PHE A 1 90 ? -30.332 -6.996 54.131 1.00 87.38 90 PHE A O 1
ATOM 730 N N . GLN A 1 91 ? -30.937 -6.755 51.984 1.00 88.75 91 GLN A N 1
ATOM 731 C CA . GLN A 1 91 ? -31.949 -5.723 52.243 1.00 88.75 91 GLN A CA 1
ATOM 732 C C . GLN A 1 91 ? -33.046 -6.225 53.186 1.00 88.75 91 GLN A C 1
ATOM 734 O O . GLN A 1 91 ? -33.405 -5.526 54.135 1.00 88.75 91 GLN A O 1
ATOM 739 N N . SER A 1 92 ? -33.548 -7.445 52.977 1.00 87.25 92 SER A N 1
ATOM 740 C CA . SER A 1 92 ? -34.533 -8.055 53.875 1.00 87.25 92 SER A CA 1
ATOM 741 C C . SER A 1 92 ? -33.980 -8.210 55.295 1.00 87.25 92 SER A C 1
ATOM 743 O O . SER A 1 92 ? -34.656 -7.871 56.265 1.00 87.25 92 SER A O 1
ATOM 745 N N . ASN A 1 93 ? -32.739 -8.681 55.435 1.00 88.94 93 ASN A N 1
ATOM 746 C CA . ASN A 1 93 ? -32.081 -8.847 56.730 1.00 88.94 93 ASN A CA 1
ATOM 747 C C . ASN A 1 93 ? -31.838 -7.493 57.423 1.00 88.94 93 ASN A C 1
ATOM 749 O O . ASN A 1 93 ? -32.097 -7.354 58.618 1.00 88.94 93 ASN A O 1
ATOM 753 N N . CYS A 1 94 ? -31.424 -6.469 56.671 1.00 83.44 94 CYS A N 1
ATOM 754 C CA . CYS A 1 94 ? -31.314 -5.097 57.161 1.00 83.44 94 CYS A CA 1
ATOM 755 C C . CYS A 1 94 ? -32.654 -4.582 57.685 1.00 83.44 94 CYS A C 1
ATOM 757 O O . CYS A 1 94 ? -32.699 -4.111 58.815 1.00 83.44 94 CYS A O 1
ATOM 759 N N . ASN A 1 95 ? -33.745 -4.742 56.933 1.00 86.19 95 ASN A N 1
ATOM 760 C CA . ASN A 1 95 ? -35.074 -4.306 57.368 1.00 86.19 95 ASN A CA 1
ATOM 761 C C . ASN A 1 95 ? -35.507 -5.001 58.668 1.00 86.19 95 ASN A C 1
ATOM 763 O O . ASN A 1 95 ? -35.979 -4.339 59.590 1.00 86.19 95 ASN A O 1
ATOM 767 N N . VAL A 1 96 ? -35.282 -6.316 58.782 1.00 88.19 96 VAL A N 1
ATOM 768 C CA . VAL A 1 96 ? -35.585 -7.081 60.005 1.00 88.19 96 VAL A CA 1
ATOM 769 C C . VAL A 1 96 ? -34.745 -6.595 61.190 1.00 88.19 96 VAL A C 1
ATOM 771 O O . VAL A 1 96 ? -35.287 -6.382 62.276 1.00 88.19 96 VAL A O 1
ATOM 774 N N . LYS A 1 97 ? -33.436 -6.379 60.999 1.00 87.56 97 LYS A N 1
ATOM 775 C CA . LYS A 1 97 ? -32.556 -5.821 62.038 1.00 87.56 97 LYS A CA 1
ATOM 776 C C . LYS A 1 97 ? -32.989 -4.415 62.450 1.00 87.56 97 LYS A C 1
ATOM 778 O O . LYS A 1 97 ? -33.018 -4.134 63.643 1.00 87.56 97 LYS A O 1
ATOM 783 N N . THR A 1 98 ? -33.362 -3.558 61.499 1.00 83.56 98 THR A N 1
ATOM 784 C CA . THR A 1 98 ? -33.865 -2.208 61.778 1.00 83.56 98 THR A CA 1
ATOM 785 C C . THR A 1 98 ? -35.143 -2.264 62.606 1.00 83.56 98 THR A C 1
ATOM 787 O O . THR A 1 98 ? -35.203 -1.604 63.637 1.00 83.56 98 THR A O 1
ATOM 790 N N . SER A 1 99 ? -36.124 -3.092 62.234 1.00 86.94 99 SER A N 1
ATOM 791 C CA . SER A 1 99 ? -37.362 -3.241 63.012 1.00 86.94 99 SER A CA 1
ATOM 792 C C . SER A 1 99 ? -37.118 -3.797 64.415 1.00 86.94 99 SER A C 1
ATOM 794 O O . SER A 1 99 ? -37.745 -3.336 65.365 1.00 86.94 99 SER A O 1
ATOM 796 N N . ARG A 1 100 ? -36.190 -4.752 64.565 1.00 91.38 100 ARG A N 1
ATOM 797 C CA . ARG A 1 100 ? -35.799 -5.286 65.876 1.00 91.38 100 ARG A CA 1
ATOM 798 C C . ARG A 1 100 ? -35.166 -4.210 66.756 1.00 91.38 100 ARG A C 1
ATOM 800 O O . ARG A 1 100 ? -35.629 -4.003 67.867 1.00 91.38 100 ARG A O 1
ATOM 807 N N . LEU A 1 101 ? -34.158 -3.501 66.248 1.00 84.75 101 LEU A N 1
ATOM 808 C CA . LEU A 1 101 ? -33.505 -2.418 66.990 1.00 84.75 101 LEU A CA 1
ATOM 809 C C . LEU A 1 101 ? -34.499 -1.313 67.359 1.00 84.75 101 LEU A C 1
ATOM 811 O O . LEU A 1 101 ? -34.422 -0.750 68.442 1.00 84.75 101 LEU A O 1
ATOM 815 N N . GLN A 1 102 ? -35.461 -1.024 66.484 1.00 85.56 102 GLN A N 1
ATOM 816 C CA . GLN A 1 102 ? -36.511 -0.045 66.747 1.00 85.56 102 GLN A CA 1
ATOM 817 C C . GLN A 1 102 ? -37.464 -0.502 67.865 1.00 85.56 102 GLN A C 1
ATOM 819 O O . GLN A 1 102 ? -37.897 0.326 68.661 1.00 85.56 102 GLN A O 1
ATOM 824 N N . ALA A 1 103 ? -37.752 -1.804 67.971 1.00 83.31 103 ALA A N 1
ATOM 825 C CA . ALA A 1 103 ? -38.509 -2.374 69.087 1.00 83.31 103 ALA A CA 1
ATOM 826 C C . ALA A 1 103 ? -37.713 -2.346 70.404 1.00 83.31 103 ALA A C 1
ATOM 828 O O . ALA A 1 103 ? -38.258 -1.930 71.424 1.00 83.31 103 ALA A O 1
ATOM 829 N N . ASP A 1 104 ? -36.425 -2.702 70.362 1.00 81.31 104 ASP A N 1
ATOM 830 C CA . ASP A 1 104 ? -35.527 -2.652 71.522 1.00 81.31 104 ASP A CA 1
ATOM 831 C C . ASP A 1 104 ? -35.398 -1.204 72.051 1.00 81.31 104 ASP A C 1
ATOM 833 O O . ASP A 1 104 ? -35.432 -0.975 73.258 1.00 81.31 104 ASP A O 1
ATOM 837 N N . VAL A 1 105 ? -35.328 -0.202 71.160 1.00 82.69 105 VAL A N 1
ATOM 838 C CA . VAL A 1 105 ? -35.339 1.228 71.532 1.00 82.69 105 VAL A CA 1
ATOM 839 C C . VAL A 1 105 ? -36.636 1.611 72.247 1.00 82.69 105 VAL A C 1
ATOM 841 O O . VAL A 1 105 ? -36.567 2.244 73.295 1.00 82.69 105 VAL A O 1
ATOM 844 N N . ILE A 1 106 ? -37.802 1.194 71.743 1.00 84.75 106 ILE A N 1
ATOM 845 C CA . ILE A 1 106 ? -39.102 1.479 72.379 1.00 84.75 106 ILE A CA 1
ATOM 846 C C . ILE A 1 106 ? -39.194 0.825 73.769 1.00 84.75 106 ILE A C 1
ATOM 848 O O . ILE A 1 106 ? -39.697 1.433 74.715 1.00 84.75 106 ILE A O 1
ATOM 852 N N . GLU A 1 107 ? -38.700 -0.407 73.916 1.00 81.69 107 GLU A N 1
ATOM 853 C CA . GLU A 1 107 ? -38.658 -1.107 75.204 1.00 81.69 107 GLU A CA 1
ATOM 854 C C . GLU A 1 107 ? -37.743 -0.385 76.205 1.00 81.69 107 GLU A C 1
ATOM 856 O O . GLU A 1 107 ? -38.120 -0.164 77.359 1.00 81.69 107 GLU A O 1
ATOM 861 N N . LEU A 1 108 ? -36.559 0.036 75.757 1.00 74.44 108 LEU A N 1
ATOM 862 C CA . LEU A 1 108 ? -35.606 0.789 76.568 1.00 74.44 108 LEU A CA 1
ATOM 86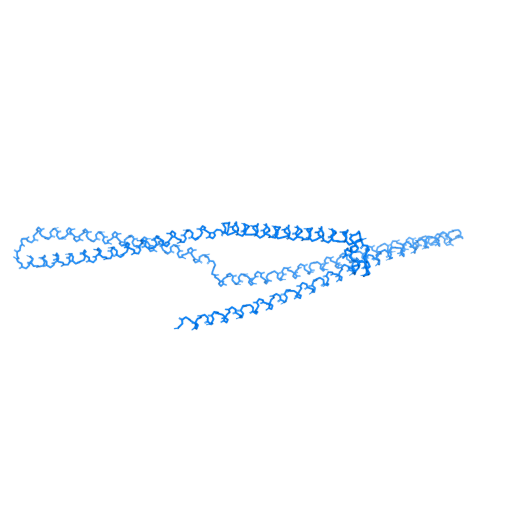3 C C . LEU A 1 108 ? -36.151 2.166 76.962 1.00 74.44 108 LEU A C 1
ATOM 865 O O . LEU A 1 108 ? -36.033 2.545 78.127 1.00 74.44 108 LEU A O 1
ATOM 869 N N . GLU A 1 109 ? -36.806 2.885 76.048 1.00 78.31 109 GLU A N 1
ATOM 870 C CA . GLU A 1 109 ? -37.507 4.144 76.336 1.00 78.31 109 GLU A CA 1
ATOM 871 C C . GLU A 1 109 ? -38.600 3.950 77.406 1.00 78.31 109 GLU A C 1
ATOM 873 O O . GLU A 1 109 ? -38.715 4.761 78.331 1.00 78.31 109 GLU A O 1
ATOM 878 N N . GLY A 1 110 ? -39.345 2.840 77.354 1.00 76.44 110 GLY A N 1
ATOM 879 C CA . GLY A 1 110 ? -40.328 2.464 78.379 1.00 76.44 110 GLY A CA 1
ATOM 880 C C . GLY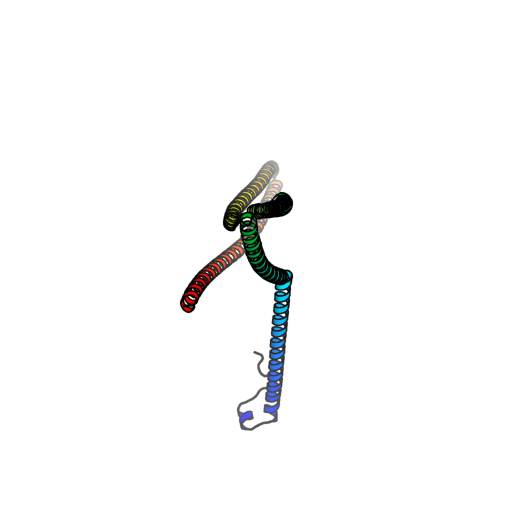 A 1 110 ? -39.704 2.103 79.734 1.00 76.44 110 GLY A C 1
ATOM 881 O O . GLY A 1 110 ? -40.214 2.494 80.785 1.00 76.44 110 GLY A O 1
ATOM 882 N N . ASN A 1 111 ? -38.564 1.410 79.732 1.00 69.44 111 ASN A N 1
ATOM 883 C CA . ASN A 1 111 ? -37.825 1.055 80.947 1.00 69.44 111 ASN A CA 1
ATOM 884 C C . ASN A 1 111 ? -37.178 2.279 81.621 1.00 69.44 111 ASN A C 1
ATOM 886 O O . ASN A 1 111 ? -37.122 2.344 82.853 1.00 69.44 111 ASN A O 1
ATOM 890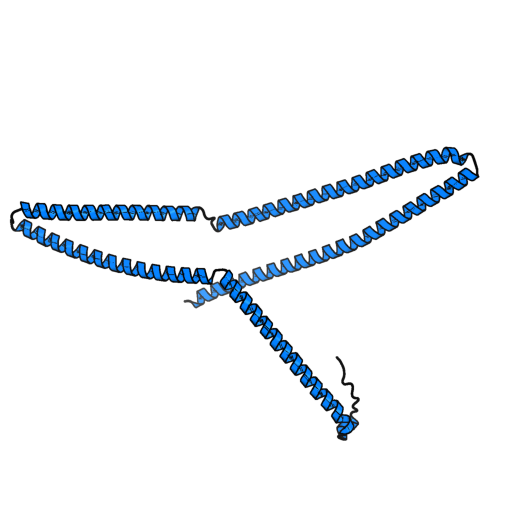 N N . ILE A 1 112 ? -36.754 3.277 80.836 1.00 64.56 112 ILE A N 1
ATOM 891 C CA . ILE A 1 112 ? -36.276 4.579 81.328 1.00 64.56 112 ILE A CA 1
ATOM 892 C C . ILE A 1 112 ? -37.423 5.360 81.992 1.00 64.56 112 ILE A C 1
ATOM 894 O O . ILE A 1 112 ? -37.226 5.938 83.062 1.00 64.56 112 ILE A O 1
ATOM 898 N N . ALA A 1 113 ? -38.636 5.324 81.425 1.00 67.88 113 ALA A N 1
ATOM 899 C CA . ALA A 1 113 ? -39.823 5.948 82.021 1.00 67.88 113 ALA A CA 1
ATOM 900 C C . ALA A 1 113 ? -40.260 5.296 83.354 1.00 67.88 113 ALA A C 1
ATOM 902 O O . ALA A 1 113 ? -40.857 5.966 84.197 1.00 67.88 113 ALA A O 1
ATOM 903 N N . ASN A 1 114 ? -39.921 4.019 83.570 1.00 63.66 114 ASN A N 1
ATOM 904 C CA . ASN A 1 114 ? -40.284 3.236 84.759 1.00 63.66 114 ASN A CA 1
ATOM 905 C C . ASN A 1 114 ? -39.258 3.293 85.914 1.00 63.66 114 ASN A C 1
ATOM 907 O O . ASN A 1 114 ? -39.454 2.629 86.932 1.00 63.66 114 ASN A O 1
ATOM 911 N N . GLY A 1 115 ? -38.189 4.092 85.802 1.00 55.84 115 GLY A N 1
ATOM 912 C CA . GLY A 1 115 ? -37.288 4.386 86.926 1.00 55.84 115 GLY A CA 1
ATOM 913 C C . GLY A 1 115 ? -36.393 3.222 87.377 1.00 55.84 115 GLY A C 1
ATOM 914 O O . GLY A 1 115 ? -36.169 3.052 88.575 1.00 55.84 115 GLY A O 1
ATOM 915 N N . CYS A 1 116 ? -35.880 2.418 86.440 1.00 52.59 116 CYS A N 1
ATOM 916 C CA . CYS A 1 116 ? -34.905 1.362 86.731 1.00 52.59 116 CYS A CA 1
ATOM 917 C C . CYS A 1 116 ? -33.469 1.918 86.865 1.00 52.59 116 CYS A C 1
ATOM 919 O O . CYS A 1 116 ? -33.109 2.917 86.239 1.00 52.59 116 CYS A O 1
ATOM 921 N N . ASP A 1 117 ? -32.649 1.258 87.690 1.00 57.25 117 ASP A N 1
ATOM 922 C CA . ASP A 1 117 ? -31.314 1.700 88.118 1.00 57.25 117 ASP A CA 1
ATOM 923 C C . ASP A 1 117 ? -30.386 2.019 86.925 1.00 57.25 117 ASP A C 1
ATOM 925 O O . ASP A 1 117 ? -29.940 1.143 86.176 1.00 57.25 117 ASP A O 1
ATOM 929 N N . SER A 1 118 ? -30.139 3.314 86.711 1.00 59.38 118 SER A N 1
ATOM 930 C CA . SER A 1 118 ? -29.738 3.877 85.414 1.00 59.38 118 SER A CA 1
ATOM 931 C C . SER A 1 118 ? -28.300 3.574 84.987 1.00 59.38 118 SER A C 1
ATOM 933 O O . SER A 1 118 ? -27.928 3.864 83.855 1.00 59.38 118 SER A O 1
ATOM 935 N N . LYS A 1 119 ? -27.468 3.004 85.864 1.00 62.56 119 LYS A N 1
ATOM 936 C CA . LYS A 1 119 ? -26.019 2.912 85.628 1.00 62.56 119 LYS A CA 1
ATOM 937 C C . LYS A 1 119 ? -25.605 1.679 84.818 1.00 62.56 119 LYS A C 1
ATOM 939 O O . LYS A 1 119 ? -24.805 1.796 83.902 1.00 62.56 119 LYS A O 1
ATOM 944 N N . ILE A 1 120 ? -26.209 0.521 85.089 1.00 59.94 120 ILE A N 1
ATOM 945 C CA . ILE A 1 120 ? -25.908 -0.738 84.375 1.00 59.94 120 ILE A CA 1
ATOM 946 C C . ILE A 1 120 ? -26.553 -0.746 82.977 1.00 59.94 120 ILE A C 1
ATOM 948 O O . ILE A 1 120 ? -25.965 -1.238 82.015 1.00 59.94 120 ILE A O 1
ATOM 952 N N . LEU A 1 121 ? -27.746 -0.152 82.856 1.00 60.16 121 LEU A N 1
ATOM 953 C CA . LEU A 1 121 ? -28.455 0.046 81.588 1.00 60.16 121 LEU A CA 1
ATOM 954 C C . LEU A 1 121 ? -27.712 1.021 80.660 1.00 60.16 121 LEU A C 1
ATOM 956 O O . LEU A 1 121 ? -27.572 0.727 79.476 1.00 60.16 121 LEU A O 1
ATOM 960 N N . SER A 1 122 ? -27.180 2.125 81.202 1.00 68.44 122 SER A N 1
ATOM 961 C CA . SER A 1 122 ? -26.364 3.088 80.447 1.00 68.44 122 SER A CA 1
ATOM 962 C C . SER A 1 122 ? -25.091 2.447 79.896 1.00 68.44 122 SER A C 1
ATOM 964 O O . SER A 1 122 ? -24.815 2.581 78.710 1.00 68.44 122 SER A O 1
ATOM 966 N N . ASP A 1 123 ? -24.360 1.684 80.715 1.00 72.25 123 ASP A N 1
ATOM 967 C CA . ASP A 1 123 ? -23.097 1.061 80.293 1.00 72.25 123 ASP A CA 1
ATOM 968 C C . ASP A 1 123 ? -23.303 -0.033 79.223 1.00 72.25 123 ASP A C 1
ATOM 970 O O . ASP A 1 123 ? -22.485 -0.197 78.313 1.00 72.25 123 ASP A O 1
ATOM 974 N N . SER A 1 124 ? -24.404 -0.791 79.307 1.00 73.56 124 SER A N 1
ATOM 975 C CA . SER A 1 124 ? -24.774 -1.784 78.288 1.00 73.56 124 SER A CA 1
ATOM 976 C C . SER A 1 124 ? -25.203 -1.124 76.975 1.00 73.56 124 SER A C 1
ATOM 978 O O . SER A 1 124 ? -24.870 -1.613 75.893 1.00 73.56 124 SER A O 1
ATOM 980 N N . LEU A 1 125 ? -25.937 -0.015 77.066 1.00 76.44 125 LEU A N 1
ATOM 981 C CA . LEU A 1 125 ? -26.423 0.737 75.916 1.00 76.44 125 LEU A CA 1
ATOM 982 C C . LEU A 1 125 ? -25.268 1.444 75.192 1.00 76.44 125 LEU A C 1
ATOM 984 O O . LEU A 1 125 ? -25.132 1.290 73.978 1.00 76.44 125 LEU A O 1
ATOM 988 N N . ASP A 1 126 ? -24.371 2.103 75.929 1.00 82.69 126 ASP A N 1
ATOM 989 C CA . ASP A 1 126 ? -23.155 2.720 75.386 1.00 82.69 126 ASP A CA 1
ATOM 990 C C . ASP A 1 126 ? -22.258 1.692 74.688 1.00 82.69 126 ASP A C 1
ATOM 992 O O . ASP A 1 126 ? -21.722 1.963 73.611 1.00 82.69 126 ASP A O 1
ATOM 996 N N . ARG A 1 127 ? -22.146 0.473 75.238 1.00 84.75 127 ARG A N 1
ATOM 997 C CA . ARG A 1 127 ? -21.420 -0.624 74.582 1.00 84.75 127 ARG A CA 1
ATOM 998 C C . ARG A 1 127 ? -22.046 -0.996 73.235 1.00 84.75 127 ARG A C 1
ATOM 1000 O O . ARG A 1 127 ? -21.315 -1.126 72.257 1.00 84.75 127 ARG A O 1
ATOM 1007 N N . SER A 1 128 ? -23.371 -1.129 73.169 1.00 81.38 128 SER A N 1
ATOM 1008 C CA . SER A 1 128 ? -24.081 -1.474 71.926 1.00 81.38 128 SER A CA 1
ATOM 1009 C C . SER A 1 128 ? -24.011 -0.368 70.864 1.00 81.38 128 SER A C 1
ATOM 1011 O O . SER A 1 128 ? -23.859 -0.649 69.671 1.00 81.38 128 SER A O 1
ATOM 1013 N N . PHE A 1 129 ? -24.048 0.900 71.290 1.00 83.44 129 PHE A N 1
ATOM 1014 C CA . PHE A 1 129 ? -23.858 2.047 70.405 1.00 83.44 129 PHE A CA 1
ATOM 1015 C C . PHE A 1 129 ? -22.433 2.115 69.870 1.00 83.44 129 PHE A C 1
ATOM 1017 O O . PHE A 1 129 ? -22.243 2.367 68.680 1.00 83.44 129 PHE A O 1
ATOM 1024 N N . MET A 1 130 ? -21.438 1.865 70.721 1.00 90.25 130 MET A N 1
ATOM 1025 C CA . MET A 1 130 ? -20.038 1.817 70.313 1.00 90.25 130 MET A CA 1
ATOM 1026 C C . MET A 1 130 ? -19.793 0.697 69.293 1.00 90.25 130 MET A C 1
ATOM 1028 O O . MET A 1 130 ? -19.168 0.952 68.266 1.00 90.25 130 MET A O 1
ATOM 1032 N N . GLU A 1 131 ? -20.349 -0.496 69.520 1.00 89.31 131 GLU A N 1
ATOM 1033 C CA . GLU A 1 131 ? -20.258 -1.634 68.594 1.00 89.31 131 GLU A CA 1
ATOM 1034 C C . GLU A 1 131 ? -20.926 -1.322 67.241 1.00 89.31 131 GLU A C 1
ATOM 1036 O O . GLU A 1 131 ? -20.325 -1.520 66.185 1.00 89.31 131 GLU A O 1
ATOM 1041 N N . SER A 1 132 ? -22.115 -0.707 67.258 1.00 84.38 132 SER A N 1
ATOM 1042 C CA . SER A 1 132 ? -22.825 -0.281 66.041 1.00 84.38 132 SER A CA 1
ATOM 1043 C C . SER A 1 132 ? -22.092 0.834 65.281 1.00 84.38 132 SER A C 1
ATOM 1045 O O . SER A 1 132 ? -22.072 0.853 64.048 1.00 84.38 132 SER A O 1
ATOM 1047 N N . LEU A 1 133 ? -21.469 1.778 65.997 1.00 92.56 133 LEU A N 1
ATOM 1048 C CA . LEU A 1 133 ? -20.663 2.852 65.410 1.00 92.56 133 LEU A CA 1
ATOM 1049 C C . LEU A 1 133 ? -19.388 2.296 64.761 1.00 92.56 133 LEU A C 1
ATOM 1051 O O . LEU A 1 133 ? -18.969 2.768 63.700 1.00 92.56 133 LEU A O 1
ATOM 1055 N N . GLU A 1 134 ? -18.766 1.300 65.386 1.00 93.00 134 GLU A N 1
ATOM 1056 C CA . GLU A 1 134 ? -17.588 0.618 64.857 1.00 93.00 134 GLU A CA 1
ATOM 1057 C C . GLU A 1 134 ? -17.940 -0.215 63.613 1.00 93.00 134 GLU A C 1
ATOM 1059 O O . GLU A 1 134 ? -17.254 -0.103 62.590 1.00 93.00 134 GLU A O 1
ATOM 1064 N N . GLU A 1 135 ? -19.070 -0.932 63.629 1.00 93.56 135 GLU A N 1
ATOM 1065 C CA . GLU A 1 135 ? -19.609 -1.642 62.462 1.00 93.56 135 GLU A CA 1
ATOM 1066 C C . GLU A 1 135 ? -19.926 -0.664 61.313 1.00 93.56 135 GLU A C 1
ATOM 1068 O O . GLU A 1 135 ? -19.491 -0.870 60.173 1.00 93.56 135 GLU A O 1
ATOM 1073 N N . LEU A 1 136 ? -20.565 0.475 61.601 1.00 92.94 136 LEU A N 1
ATOM 1074 C CA . LEU A 1 136 ? -20.823 1.532 60.616 1.00 92.94 136 LEU A CA 1
ATOM 1075 C C . LEU A 1 136 ? -19.527 2.109 60.022 1.00 92.94 136 LEU A C 1
ATOM 1077 O O . LEU A 1 136 ? -19.421 2.324 58.812 1.00 92.94 136 LEU A O 1
ATOM 1081 N N . ASN A 1 137 ? -18.515 2.362 60.849 1.00 93.69 137 ASN A N 1
ATOM 1082 C CA . ASN A 1 137 ? -17.226 2.857 60.368 1.00 93.69 137 ASN A CA 1
ATOM 1083 C C . ASN A 1 137 ? -16.496 1.810 59.514 1.00 93.69 137 ASN A C 1
ATOM 1085 O O . ASN A 1 137 ? -15.869 2.168 58.510 1.00 93.69 137 ASN A O 1
ATOM 1089 N N . SER A 1 138 ? -16.604 0.527 59.868 1.00 94.06 138 SER A N 1
ATOM 1090 C CA . SER A 1 138 ? -16.016 -0.576 59.103 1.00 94.06 138 SER A CA 1
ATOM 1091 C C . SER A 1 138 ? -16.658 -0.716 57.714 1.00 94.06 138 SER A C 1
ATOM 1093 O O . SER A 1 138 ? -15.947 -0.736 56.706 1.00 94.06 138 SER A O 1
ATOM 1095 N N . THR A 1 139 ? -17.990 -0.668 57.635 1.00 93.69 139 THR A N 1
ATOM 1096 C CA . THR A 1 139 ? -18.747 -0.738 56.375 1.00 93.69 139 THR A CA 1
ATOM 1097 C C . THR A 1 139 ? -18.524 0.503 55.512 1.00 93.69 139 THR A C 1
ATOM 1099 O O . THR A 1 139 ? -18.307 0.392 54.304 1.00 93.69 139 THR A O 1
ATOM 1102 N N . LYS A 1 140 ? -18.456 1.699 56.111 1.00 95.06 140 LYS A N 1
ATOM 1103 C CA . LYS A 1 140 ? -18.091 2.938 55.402 1.00 95.06 140 LYS A CA 1
ATOM 1104 C C . LYS A 1 140 ? -16.684 2.862 54.805 1.00 95.06 140 LYS A C 1
ATOM 1106 O O . LYS A 1 140 ? -16.461 3.341 53.689 1.00 95.06 140 LYS A O 1
ATOM 1111 N N . LYS A 1 141 ? -15.731 2.253 55.519 1.00 96.00 141 LYS A N 1
ATOM 1112 C CA . LYS A 1 141 ? -14.366 2.021 55.022 1.00 96.00 141 LYS A CA 1
ATOM 1113 C C . LYS A 1 141 ? -14.358 1.030 53.857 1.00 96.00 141 LYS A C 1
ATOM 1115 O O . LYS A 1 141 ? -13.654 1.274 52.875 1.00 96.00 141 LYS A O 1
ATOM 1120 N N . GLU A 1 142 ? -15.156 -0.032 53.930 1.00 95.94 142 GLU A N 1
ATOM 1121 C CA . GLU A 1 142 ? -15.319 -0.981 52.826 1.00 95.94 142 GLU A CA 1
ATOM 1122 C C . GLU A 1 142 ? -15.932 -0.306 51.592 1.00 95.94 142 GLU A C 1
ATOM 1124 O O . GLU A 1 142 ? -15.374 -0.404 50.497 1.00 95.94 142 GLU A O 1
ATOM 1129 N N . LEU A 1 143 ? -17.015 0.458 51.766 1.00 95.12 143 LEU A N 1
ATOM 1130 C CA . LEU A 1 143 ? -17.661 1.211 50.690 1.00 95.12 143 LEU A CA 1
ATOM 1131 C C . LEU A 1 143 ? -16.685 2.192 50.032 1.00 95.12 143 LEU A C 1
ATOM 1133 O O . LEU A 1 143 ? -16.592 2.244 48.807 1.00 95.12 143 LEU A O 1
ATOM 1137 N N . ALA A 1 144 ? -15.900 2.927 50.825 1.00 96.81 144 ALA A N 1
ATOM 1138 C CA . ALA A 1 144 ? -14.854 3.802 50.302 1.00 96.81 144 ALA A CA 1
ATOM 1139 C C . ALA A 1 144 ? -13.795 3.020 49.501 1.00 96.81 144 ALA A C 1
ATOM 1141 O O . ALA A 1 144 ? -13.317 3.507 48.473 1.00 96.81 144 ALA A O 1
ATOM 1142 N N . GLY A 1 145 ? -13.446 1.807 49.942 1.00 97.25 145 GLY A N 1
ATOM 1143 C CA . GLY A 1 145 ? -12.598 0.876 49.196 1.00 97.25 145 GLY A CA 1
ATOM 1144 C C . GLY A 1 145 ? -13.206 0.485 47.846 1.00 97.25 145 GLY A C 1
ATOM 1145 O O . GLY A 1 145 ? -12.541 0.614 46.815 1.00 97.25 145 GLY A O 1
ATOM 11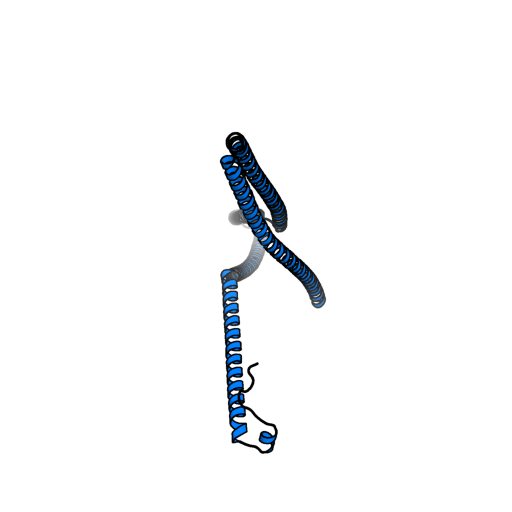46 N N . ARG A 1 146 ? -14.488 0.100 47.824 1.00 96.31 146 ARG A N 1
ATOM 1147 C CA . ARG A 1 146 ? -15.208 -0.260 46.590 1.00 96.31 146 ARG A CA 1
ATOM 1148 C C . ARG A 1 146 ? -15.348 0.922 45.631 1.00 96.31 146 ARG A C 1
ATOM 1150 O O . ARG A 1 146 ? -15.068 0.771 44.446 1.00 96.31 146 ARG A O 1
ATOM 1157 N N . CYS A 1 147 ? -15.680 2.117 46.119 1.00 96.00 147 CYS A N 1
ATOM 1158 C CA . CYS A 1 147 ? -15.757 3.328 45.294 1.00 96.00 147 CYS A CA 1
ATOM 1159 C C . CYS A 1 147 ? -14.414 3.662 44.627 1.00 96.00 147 CYS A C 1
ATOM 1161 O O . CYS A 1 147 ? -14.379 4.023 43.450 1.00 96.00 147 CYS A O 1
ATOM 1163 N N . LYS A 1 148 ? -13.293 3.498 45.346 1.00 97.50 148 LYS A N 1
ATOM 1164 C CA . LYS A 1 148 ? -11.949 3.660 44.765 1.00 97.50 148 LYS A CA 1
ATOM 1165 C C . LYS A 1 148 ? -11.679 2.630 43.668 1.00 97.50 148 LYS A C 1
ATOM 1167 O O . LYS A 1 148 ? -11.157 3.007 42.622 1.00 97.50 148 LYS A O 1
ATOM 1172 N N . ALA A 1 149 ? -12.063 1.369 43.878 1.00 96.75 149 ALA A N 1
ATOM 1173 C CA . ALA A 1 149 ? -11.921 0.319 42.871 1.00 96.75 149 ALA A CA 1
ATOM 1174 C C . ALA A 1 149 ? -12.756 0.614 41.610 1.00 96.75 149 ALA A C 1
ATOM 1176 O O . ALA A 1 149 ? -12.235 0.538 40.501 1.00 96.75 149 ALA A O 1
ATOM 1177 N N . VAL A 1 150 ? -14.011 1.052 41.766 1.00 96.25 150 VAL A N 1
ATOM 1178 C CA . VAL A 1 150 ? -14.873 1.457 40.639 1.00 96.25 150 VAL A CA 1
ATOM 1179 C C . VAL A 1 150 ? -14.260 2.619 39.857 1.00 96.25 150 VAL A C 1
ATOM 1181 O O . VAL A 1 150 ? -14.232 2.591 38.630 1.00 96.25 150 VAL A O 1
ATOM 1184 N N . LEU A 1 151 ? -13.725 3.631 40.544 1.00 96.25 151 LEU A N 1
ATOM 1185 C CA . LEU A 1 151 ? -13.041 4.746 39.884 1.00 96.25 151 LEU A CA 1
ATOM 1186 C C . LEU A 1 151 ? -11.758 4.314 39.165 1.00 96.25 151 LEU A C 1
ATOM 1188 O O . LEU A 1 151 ? -11.406 4.916 38.156 1.00 96.25 151 LEU A O 1
ATOM 1192 N N . ALA A 1 152 ? -11.044 3.305 39.667 1.00 96.44 152 ALA A N 1
ATOM 1193 C CA . ALA A 1 152 ? -9.881 2.754 38.976 1.00 96.44 152 ALA A CA 1
ATOM 1194 C C . ALA A 1 152 ? -10.290 2.071 37.661 1.00 96.44 152 ALA A C 1
ATOM 1196 O O . ALA A 1 152 ? -9.682 2.339 36.630 1.00 96.44 152 ALA A O 1
ATOM 1197 N N . VAL A 1 153 ? -11.361 1.272 37.680 1.00 94.81 153 VAL A N 1
ATOM 1198 C CA . VAL A 1 153 ? -11.901 0.622 36.473 1.00 94.81 153 VAL A CA 1
ATOM 1199 C C . VAL A 1 153 ? -12.431 1.647 35.469 1.00 94.81 153 VAL A C 1
ATOM 1201 O O . VAL A 1 153 ? -12.177 1.511 34.278 1.00 94.81 153 VAL A O 1
ATOM 1204 N N . LYS A 1 154 ? -13.117 2.705 35.925 1.00 92.12 154 LYS A N 1
ATOM 1205 C CA . LYS A 1 154 ? -13.581 3.781 35.032 1.00 92.12 154 LYS A CA 1
ATOM 1206 C C . LYS A 1 154 ? -12.429 4.470 34.304 1.00 92.12 154 LYS A C 1
ATOM 1208 O O . LYS A 1 154 ? -12.509 4.629 33.099 1.00 92.12 154 LYS A O 1
ATOM 1213 N N . ARG A 1 155 ? -11.330 4.779 35.001 1.00 93.75 155 ARG A N 1
ATOM 1214 C CA . ARG A 1 155 ? -10.135 5.347 34.354 1.00 93.75 155 ARG A CA 1
ATOM 1215 C C . ARG A 1 155 ? -9.546 4.409 33.298 1.00 93.75 155 ARG A C 1
ATOM 1217 O O . ARG A 1 155 ? -9.206 4.863 32.221 1.00 93.75 155 ARG A O 1
ATOM 1224 N N . GLN A 1 156 ? -9.491 3.106 33.582 1.00 93.94 156 GLN A N 1
ATOM 1225 C CA . GLN A 1 156 ? -9.034 2.115 32.600 1.00 93.94 156 GLN A CA 1
ATOM 1226 C C . GLN A 1 156 ? -9.958 2.008 31.379 1.00 93.94 156 GLN A C 1
ATOM 1228 O O . GLN A 1 156 ? -9.493 1.652 30.303 1.00 93.94 156 GLN A O 1
ATOM 1233 N N . LEU A 1 157 ? -11.257 2.278 31.539 1.00 88.62 157 LEU A N 1
ATOM 1234 C CA . LEU A 1 157 ? -12.203 2.356 30.424 1.00 88.62 157 LEU A CA 1
ATOM 1235 C C . LEU A 1 157 ? -12.017 3.641 29.615 1.00 88.62 157 LEU A C 1
ATOM 1237 O O . LEU A 1 157 ? -12.082 3.579 28.394 1.00 88.62 157 LEU A O 1
ATOM 1241 N N . ASP A 1 158 ? -11.759 4.768 30.279 1.00 89.38 158 ASP A N 1
ATOM 1242 C CA . ASP A 1 158 ? -11.487 6.051 29.619 1.00 89.38 158 ASP A CA 1
ATOM 1243 C C . ASP A 1 158 ? -10.181 6.012 28.797 1.00 89.38 158 ASP A C 1
ATOM 1245 O O . ASP A 1 158 ? -10.057 6.726 27.807 1.00 89.38 158 ASP A O 1
ATOM 1249 N N . ASP A 1 159 ? -9.227 5.145 29.163 1.00 87.50 159 ASP A N 1
ATOM 1250 C CA . ASP A 1 159 ? -8.003 4.897 28.385 1.00 87.50 159 ASP A CA 1
ATOM 1251 C C . ASP A 1 159 ? -8.266 4.134 27.064 1.00 87.50 159 ASP A C 1
ATOM 1253 O O . ASP A 1 159 ? -7.377 4.039 26.211 1.00 87.50 159 ASP A O 1
ATOM 1257 N N . ILE A 1 160 ? -9.462 3.561 26.873 1.00 90.25 160 ILE A N 1
ATOM 1258 C CA . ILE A 1 160 ? -9.834 2.843 25.648 1.00 90.25 160 ILE A CA 1
ATOM 1259 C C . ILE A 1 160 ? -10.464 3.835 24.660 1.00 90.25 160 ILE A C 1
ATOM 1261 O O . ILE A 1 160 ? -11.459 4.474 25.003 1.00 90.25 160 ILE A O 1
ATOM 1265 N N . PRO A 1 161 ? -9.965 3.921 23.409 1.00 89.56 161 PRO A N 1
ATOM 1266 C CA . PRO A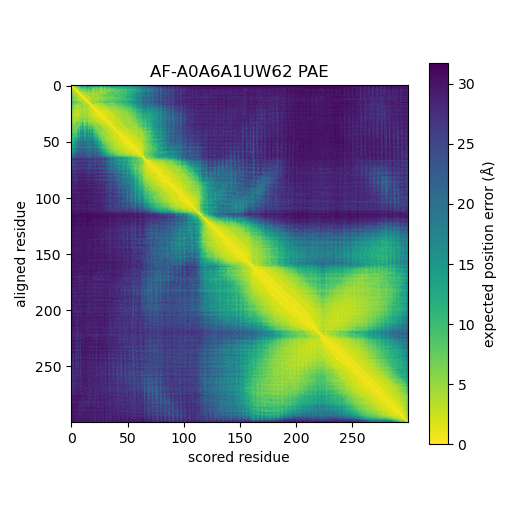 1 161 ? -10.530 4.817 22.410 1.00 89.56 161 PRO A CA 1
ATOM 1267 C C . PRO A 1 161 ? -12.019 4.556 22.191 1.00 89.56 161 PRO A C 1
ATOM 1269 O O . PRO A 1 161 ? -12.451 3.436 21.902 1.00 89.56 161 PRO A O 1
ATOM 1272 N N . SER A 1 162 ? -12.800 5.622 22.281 1.00 89.62 162 SER A N 1
ATOM 1273 C CA . SER A 1 162 ? -14.218 5.631 21.959 1.00 89.62 162 SER A CA 1
ATOM 1274 C C . SER A 1 162 ? -14.465 5.344 20.475 1.00 89.62 162 SER A C 1
ATOM 1276 O O . SER A 1 162 ? -13.611 5.560 19.609 1.00 89.62 162 SER A O 1
ATOM 1278 N N . GLN A 1 163 ? -15.691 4.933 20.144 1.00 91.81 163 GLN A N 1
ATOM 1279 C CA . GLN A 1 163 ? -16.105 4.709 18.754 1.00 91.81 163 GLN A CA 1
ATOM 1280 C C . GLN A 1 163 ? -15.873 5.946 17.866 1.00 91.81 163 GLN A C 1
ATOM 1282 O O . GLN A 1 163 ? -15.482 5.822 16.707 1.00 91.81 163 GLN A O 1
ATOM 1287 N N . SER A 1 164 ? -16.081 7.149 18.407 1.00 91.31 164 SER A N 1
ATOM 1288 C CA . SER A 1 164 ? -15.803 8.406 17.710 1.00 91.31 164 SER A CA 1
ATOM 1289 C C . SER A 1 164 ? -14.318 8.609 17.415 1.00 91.31 164 SER A C 1
ATOM 1291 O O . SER A 1 164 ? -13.983 9.050 16.317 1.00 91.31 164 SER A O 1
ATOM 1293 N N . GLU A 1 165 ? -13.430 8.278 18.354 1.00 94.75 165 GLU A N 1
ATOM 1294 C CA . GLU A 1 165 ? -11.978 8.384 18.157 1.00 94.75 165 GLU A CA 1
ATOM 1295 C C . GLU A 1 165 ? -11.4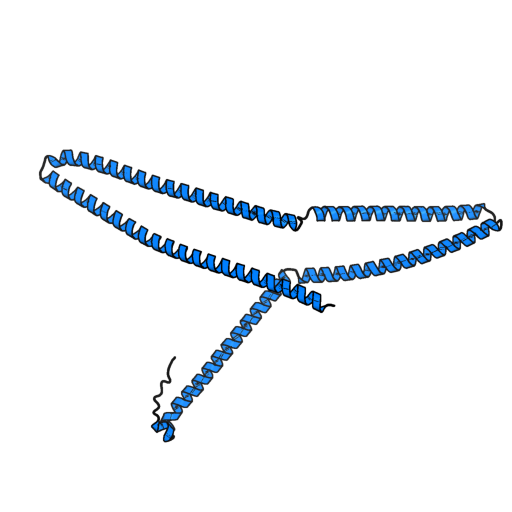84 7.372 17.126 1.00 94.75 165 GLU A C 1
ATOM 1297 O O . GLU A 1 165 ? -10.704 7.732 16.247 1.00 94.75 165 GLU A O 1
ATOM 1302 N N . LEU A 1 166 ? -12.007 6.142 17.151 1.00 95.19 166 LEU A N 1
ATOM 1303 C CA . LEU A 1 166 ? -11.695 5.133 16.136 1.00 95.19 166 LEU A CA 1
ATOM 1304 C C . LEU A 1 166 ? -12.056 5.615 14.724 1.00 95.19 166 LEU A C 1
ATOM 1306 O O . LEU A 1 166 ? -11.237 5.503 13.813 1.00 95.19 166 LEU A O 1
ATOM 1310 N N . ILE A 1 167 ? -13.233 6.225 14.548 1.00 93.88 167 ILE A N 1
ATOM 1311 C CA . ILE A 1 167 ? -13.652 6.804 13.259 1.00 93.88 167 ILE A CA 1
ATOM 1312 C C . ILE A 1 167 ? -12.737 7.970 12.848 1.00 93.88 167 ILE A C 1
ATOM 1314 O O . ILE A 1 167 ? -12.414 8.124 11.667 1.00 93.88 167 ILE A O 1
ATOM 1318 N N . GLN A 1 168 ? -12.301 8.805 13.797 1.00 95.94 168 GLN A N 1
ATOM 1319 C CA . GLN A 1 168 ? -11.348 9.882 13.508 1.00 95.94 168 GLN A CA 1
ATOM 1320 C C . GLN A 1 168 ? -9.992 9.328 13.060 1.00 95.94 168 GLN A C 1
ATOM 1322 O O . GLN A 1 168 ? -9.430 9.816 12.078 1.00 95.94 168 GLN A O 1
ATOM 1327 N N . TYR A 1 169 ? -9.486 8.289 13.729 1.00 96.31 169 TYR A N 1
ATOM 1328 C CA . TYR A 1 169 ? -8.251 7.621 13.335 1.00 96.31 169 TYR A CA 1
ATOM 1329 C C . TYR A 1 169 ? -8.371 6.977 11.958 1.00 96.31 169 TYR A C 1
ATOM 1331 O O . TYR A 1 169 ? -7.486 7.175 11.133 1.00 96.31 169 TYR A O 1
ATOM 1339 N N . GLU A 1 170 ? -9.472 6.290 11.658 1.00 95.44 170 GLU A N 1
ATOM 1340 C CA . GLU A 1 170 ? -9.719 5.704 10.335 1.00 95.44 170 GLU A CA 1
ATOM 1341 C C . GLU A 1 170 ? -9.660 6.759 9.218 1.00 95.44 170 GLU A C 1
ATOM 1343 O O . GLU A 1 170 ? -8.974 6.572 8.204 1.00 95.44 170 GLU A O 1
ATOM 1348 N N . ARG A 1 171 ? -10.309 7.914 9.423 1.00 95.75 171 ARG A N 1
ATOM 1349 C CA . ARG A 1 171 ? -10.231 9.044 8.482 1.00 95.75 171 ARG A CA 1
ATOM 1350 C C . ARG A 1 171 ? -8.805 9.560 8.353 1.00 95.75 171 ARG A C 1
ATOM 1352 O O . ARG A 1 171 ? -8.319 9.730 7.236 1.00 95.75 171 ARG A O 1
ATOM 1359 N N . ARG A 1 172 ? -8.108 9.748 9.476 1.00 97.75 172 ARG A N 1
ATOM 1360 C CA . ARG A 1 172 ? -6.734 10.259 9.480 1.00 97.75 172 ARG A CA 1
ATOM 1361 C C . ARG A 1 172 ? -5.755 9.309 8.795 1.00 97.75 172 ARG A C 1
ATOM 1363 O O . ARG A 1 172 ? -4.869 9.766 8.075 1.00 97.75 172 ARG A O 1
ATOM 1370 N N . PHE A 1 173 ? -5.922 8.001 8.976 1.00 97.00 173 PHE A N 1
ATOM 1371 C CA . PHE A 1 173 ? -5.141 6.986 8.275 1.00 97.00 173 PHE A CA 1
ATOM 1372 C C . PHE A 1 173 ? -5.438 6.981 6.778 1.00 97.00 173 PHE A C 1
ATOM 1374 O O . PHE A 1 173 ? -4.504 6.888 5.985 1.00 97.00 173 PHE A O 1
ATOM 1381 N N . SER A 1 174 ? -6.702 7.152 6.385 1.00 95.62 174 SER A N 1
ATOM 1382 C CA . SER A 1 174 ? -7.089 7.262 4.974 1.00 95.62 174 SER A CA 1
ATOM 1383 C C . SER A 1 174 ? -6.458 8.491 4.306 1.00 95.62 174 SER A C 1
ATOM 1385 O O . SER A 1 174 ? -5.872 8.379 3.231 1.00 95.62 174 SER A O 1
ATOM 1387 N N . GLU A 1 175 ? -6.490 9.652 4.966 1.00 97.19 175 GLU A N 1
ATOM 1388 C CA . GLU A 1 175 ? -5.809 10.875 4.509 1.00 97.19 175 GLU A CA 1
ATOM 1389 C C . GLU A 1 175 ? -4.294 10.672 4.383 1.00 97.19 175 GLU A C 1
ATOM 1391 O O . GLU A 1 175 ? -3.686 11.013 3.363 1.00 97.19 175 GLU A O 1
ATOM 1396 N N . LEU A 1 176 ? -3.673 10.089 5.413 1.00 98.19 176 LEU A N 1
ATOM 1397 C CA . LEU A 1 176 ? -2.241 9.807 5.420 1.00 98.19 176 LEU A CA 1
ATOM 1398 C C . LEU A 1 176 ? -1.860 8.854 4.283 1.00 98.19 176 LEU A C 1
ATOM 1400 O O . LEU A 1 176 ? -0.852 9.077 3.612 1.00 98.19 176 LEU A O 1
ATOM 1404 N N . TYR A 1 177 ? -2.670 7.826 4.034 1.00 98.00 177 TYR A N 1
ATOM 1405 C CA . TYR A 1 177 ? -2.443 6.876 2.952 1.00 98.00 177 TYR A CA 1
ATOM 1406 C C . TYR A 1 177 ? -2.457 7.567 1.585 1.00 98.00 177 TYR A C 1
ATOM 1408 O O . TYR A 1 177 ? -1.543 7.361 0.785 1.00 98.00 177 TYR A O 1
ATOM 1416 N N . VAL A 1 178 ? -3.422 8.463 1.346 1.00 96.75 178 VAL A N 1
ATOM 1417 C CA . VAL A 1 178 ? -3.476 9.277 0.119 1.00 96.75 178 VAL A CA 1
ATOM 1418 C C . VAL A 1 178 ? -2.214 10.135 -0.030 1.00 96.75 178 VAL A C 1
ATOM 1420 O O . VAL A 1 178 ? -1.620 10.180 -1.110 1.00 96.75 178 VAL A O 1
ATOM 1423 N N . HIS A 1 179 ? -1.746 10.774 1.047 1.00 97.62 179 HIS A N 1
ATOM 1424 C CA . HIS A 1 179 ? -0.511 11.564 1.014 1.00 97.62 179 HIS A CA 1
ATOM 1425 C C . HIS A 1 179 ? 0.735 10.723 0.713 1.00 97.62 179 HIS A C 1
ATOM 1427 O O . HIS A 1 179 ? 1.574 11.137 -0.094 1.00 97.62 179 HIS A O 1
ATOM 1433 N N . ILE A 1 180 ? 0.859 9.546 1.332 1.00 98.12 180 ILE A N 1
ATOM 1434 C CA . ILE A 1 180 ? 1.964 8.612 1.082 1.00 98.12 180 ILE A CA 1
ATOM 1435 C C . ILE A 1 180 ? 1.942 8.151 -0.377 1.00 98.12 180 ILE A C 1
ATOM 1437 O O . ILE A 1 180 ? 2.982 8.168 -1.038 1.00 98.12 180 ILE A O 1
ATOM 1441 N N . GLN A 1 181 ? 0.768 7.795 -0.904 1.00 97.38 181 GLN A N 1
ATOM 1442 C CA . GLN A 1 181 ? 0.615 7.341 -2.283 1.00 97.38 181 GLN A CA 1
ATOM 1443 C C . GLN A 1 181 ? 0.994 8.436 -3.290 1.00 97.38 181 GLN A C 1
ATOM 1445 O O . GLN A 1 181 ? 1.730 8.172 -4.244 1.00 97.38 181 GLN A O 1
ATOM 1450 N N . GLU A 1 182 ? 0.569 9.680 -3.058 1.00 97.56 182 GLU A N 1
ATOM 1451 C CA . GLU A 1 182 ? 0.946 10.803 -3.919 1.00 97.56 182 GLU A CA 1
ATOM 1452 C C . GLU A 1 182 ? 2.455 11.077 -3.863 1.00 97.56 182 GLU A C 1
ATOM 1454 O O . GLU A 1 182 ? 3.088 11.274 -4.903 1.00 97.56 182 GLU A O 1
ATOM 1459 N N . LYS A 1 183 ? 3.072 11.022 -2.676 1.00 98.19 183 LYS A N 1
ATOM 1460 C CA . LYS A 1 183 ? 4.531 11.158 -2.550 1.00 98.19 183 LYS A CA 1
ATOM 1461 C C . LYS A 1 183 ? 5.277 10.033 -3.254 1.00 98.19 183 LYS A C 1
ATOM 1463 O O . LYS A 1 183 ? 6.260 10.305 -3.938 1.00 98.19 183 LYS A O 1
ATOM 1468 N N . HIS A 1 184 ? 4.798 8.799 -3.151 1.00 97.62 184 HIS A N 1
ATOM 1469 C CA . HIS A 1 184 ? 5.375 7.665 -3.863 1.00 97.62 184 HIS A CA 1
ATOM 1470 C C . HIS A 1 184 ? 5.328 7.868 -5.384 1.00 97.62 184 HIS A C 1
ATOM 1472 O O . HIS A 1 184 ? 6.354 7.738 -6.055 1.00 97.62 184 HIS A O 1
ATOM 1478 N N . ARG A 1 185 ? 4.176 8.292 -5.920 1.00 96.81 185 ARG A N 1
ATOM 1479 C CA . ARG A 1 185 ? 4.000 8.605 -7.346 1.00 96.81 185 ARG A CA 1
ATOM 1480 C C . ARG A 1 185 ? 4.923 9.738 -7.809 1.00 96.81 185 ARG A C 1
ATOM 1482 O O . ARG A 1 185 ? 5.524 9.647 -8.879 1.00 96.81 185 ARG A O 1
ATOM 1489 N N . GLN A 1 186 ? 5.063 10.797 -7.006 1.00 97.50 186 GLN A N 1
ATOM 1490 C CA . GLN A 1 186 ? 6.000 11.893 -7.280 1.00 97.50 186 GLN A CA 1
ATOM 1491 C C . GLN A 1 186 ? 7.440 11.380 -7.357 1.00 97.50 186 GLN A C 1
ATOM 1493 O O . GLN A 1 186 ? 8.130 11.641 -8.340 1.00 97.50 186 GLN A O 1
ATOM 1498 N N . THR A 1 187 ? 7.873 10.604 -6.364 1.00 98.12 187 THR A N 1
ATOM 1499 C CA . THR A 1 187 ? 9.212 10.007 -6.317 1.00 98.12 187 THR A CA 1
ATOM 1500 C C . THR A 1 187 ? 9.479 9.129 -7.537 1.00 98.12 187 THR A C 1
ATOM 1502 O O . THR A 1 187 ? 10.498 9.308 -8.200 1.00 98.12 187 THR A O 1
ATOM 1505 N N . GLN A 1 188 ? 8.546 8.249 -7.908 1.00 98.00 188 GLN A N 1
ATOM 1506 C CA . GLN A 1 188 ? 8.665 7.432 -9.121 1.00 98.00 188 GLN A CA 1
ATOM 1507 C C . GLN A 1 188 ? 8.813 8.287 -10.385 1.00 98.00 188 GLN A C 1
ATOM 1509 O O . GLN A 1 188 ? 9.668 7.999 -11.220 1.00 98.00 188 GLN A O 1
ATOM 1514 N N . LYS A 1 189 ? 8.038 9.374 -10.513 1.00 96.69 189 LYS A N 1
ATOM 1515 C CA . LYS A 1 189 ? 8.160 10.305 -11.645 1.00 96.69 189 LYS A CA 1
ATOM 1516 C C . LYS A 1 189 ? 9.540 10.969 -11.689 1.00 96.69 189 LYS A C 1
ATOM 1518 O O . LYS A 1 189 ? 10.117 11.089 -12.771 1.00 96.69 189 LYS A O 1
ATOM 1523 N N . TYR A 1 190 ? 10.076 11.385 -10.540 1.00 97.50 190 TYR A N 1
ATOM 1524 C CA . TYR A 1 190 ? 11.423 11.953 -10.459 1.00 97.50 190 TYR A CA 1
ATOM 1525 C C . TYR A 1 190 ? 12.492 10.948 -10.885 1.00 97.50 190 TYR A C 1
ATOM 1527 O O . TYR A 1 190 ? 13.319 11.292 -11.726 1.00 97.50 190 TYR A O 1
ATOM 1535 N N . TYR A 1 191 ? 12.441 9.709 -10.390 1.00 98.38 191 TYR A N 1
ATOM 1536 C CA . TYR A 1 191 ? 13.376 8.659 -10.807 1.00 98.38 191 TYR A CA 1
ATOM 1537 C C . TYR A 1 191 ? 13.248 8.322 -12.294 1.00 98.38 191 TYR A C 1
ATOM 1539 O O . TYR A 1 191 ? 14.261 8.233 -12.979 1.00 98.38 191 TYR A O 1
ATOM 1547 N N . GLY A 1 192 ? 12.026 8.211 -12.822 1.00 97.19 192 GLY A N 1
ATOM 1548 C CA . GLY A 1 192 ? 11.802 7.979 -14.251 1.00 97.19 192 GLY A CA 1
ATOM 1549 C C . GLY A 1 192 ? 12.386 9.096 -15.120 1.00 97.19 192 GLY A C 1
ATOM 1550 O O . GLY A 1 192 ? 13.058 8.828 -16.112 1.00 97.19 192 GLY A O 1
ATOM 1551 N N . THR A 1 193 ? 12.205 10.352 -14.704 1.00 97.69 193 THR A N 1
ATOM 1552 C CA . THR A 1 193 ? 12.759 11.513 -15.416 1.00 97.69 193 THR A CA 1
ATOM 1553 C C . THR A 1 193 ? 14.284 11.541 -15.321 1.00 97.69 193 THR A C 1
ATOM 1555 O O . THR A 1 193 ? 14.958 11.783 -16.317 1.00 97.69 193 THR A O 1
ATOM 1558 N N . TYR A 1 194 ? 14.836 11.267 -14.138 1.00 98.25 194 TYR A N 1
ATOM 1559 C CA . TYR A 1 194 ? 16.277 11.202 -13.916 1.00 98.25 194 TYR A CA 1
ATOM 1560 C C . TYR A 1 194 ? 16.940 10.119 -14.777 1.00 98.25 194 TYR A C 1
ATOM 1562 O O . TYR A 1 194 ? 17.920 10.412 -15.459 1.00 98.25 194 TYR A O 1
ATOM 1570 N N . ASN A 1 195 ? 16.383 8.905 -14.800 1.00 97.94 195 ASN A N 1
ATOM 1571 C CA . ASN A 1 195 ? 16.910 7.799 -15.600 1.00 97.94 195 ASN A CA 1
ATOM 1572 C C . ASN A 1 195 ? 16.862 8.124 -17.100 1.00 97.94 195 ASN A C 1
ATOM 1574 O O . ASN A 1 195 ? 17.865 7.954 -17.786 1.00 97.94 195 ASN A O 1
ATOM 1578 N N . ALA A 1 196 ? 15.755 8.692 -17.592 1.00 96.38 196 ALA A N 1
ATOM 1579 C CA . ALA A 1 196 ? 15.650 9.112 -18.990 1.00 96.38 196 ALA A CA 1
ATOM 1580 C C . ALA A 1 196 ? 16.692 10.186 -19.354 1.00 96.38 196 ALA A C 1
ATOM 1582 O O . ALA A 1 196 ? 17.346 10.101 -20.391 1.00 96.38 196 ALA A O 1
ATOM 1583 N N . LEU A 1 197 ? 16.893 11.187 -18.490 1.00 97.94 197 LEU A N 1
ATOM 1584 C CA . LEU A 1 197 ? 17.919 12.214 -18.700 1.00 97.94 197 LEU A CA 1
ATOM 1585 C C . LEU A 1 197 ? 19.338 11.633 -18.659 1.00 97.94 197 LEU A C 1
ATOM 1587 O O . LEU A 1 197 ? 20.203 12.078 -19.416 1.00 97.94 197 LEU A O 1
ATOM 1591 N N . LEU A 1 198 ? 19.584 10.648 -17.793 1.00 98.25 198 LEU A N 1
ATOM 1592 C CA . LEU A 1 198 ? 20.864 9.952 -17.712 1.00 98.25 198 LEU A CA 1
ATOM 1593 C C . LEU A 1 198 ? 21.148 9.169 -19.001 1.00 98.25 198 LEU A C 1
ATOM 1595 O O . LEU A 1 198 ? 22.232 9.312 -19.564 1.00 98.25 198 LEU A O 1
ATOM 1599 N N . GLU A 1 199 ? 20.166 8.428 -19.514 1.00 96.50 199 GLU A N 1
ATOM 1600 C CA . GLU A 1 199 ? 20.272 7.709 -20.789 1.00 96.50 199 GLU A CA 1
ATOM 1601 C C . GLU A 1 199 ? 20.523 8.665 -21.963 1.00 96.50 199 GLU A C 1
ATOM 1603 O O . GLU A 1 199 ? 21.424 8.429 -22.771 1.00 96.50 199 GLU A O 1
ATOM 1608 N N . ILE A 1 200 ? 19.796 9.789 -22.028 1.00 96.56 200 ILE A N 1
ATOM 1609 C CA . ILE A 1 200 ? 20.015 10.827 -23.049 1.00 96.56 200 ILE A CA 1
ATOM 1610 C C . ILE A 1 200 ? 21.446 11.363 -22.963 1.00 96.56 200 ILE A C 1
ATOM 1612 O O . ILE A 1 200 ? 22.137 11.437 -23.980 1.00 96.56 200 ILE A O 1
ATOM 1616 N N . LYS A 1 201 ? 21.927 11.691 -21.758 1.00 98.00 201 LYS A N 1
ATOM 1617 C CA . LYS A 1 201 ? 23.303 12.159 -21.550 1.00 98.00 201 LYS A CA 1
ATOM 1618 C C . LYS A 1 201 ? 24.322 11.130 -22.048 1.00 98.00 201 LYS A C 1
ATOM 1620 O O . LYS A 1 201 ? 25.286 11.503 -22.714 1.00 98.00 201 LYS A O 1
ATOM 1625 N N . GLU A 1 202 ? 24.136 9.851 -21.739 1.00 97.19 202 GLU A N 1
ATOM 1626 C CA . GLU A 1 202 ? 25.035 8.792 -22.206 1.00 97.19 202 GLU A CA 1
ATOM 1627 C C . GLU A 1 202 ? 25.032 8.645 -23.731 1.00 97.19 202 GLU A C 1
ATOM 1629 O O . GLU A 1 202 ? 26.094 8.457 -24.330 1.00 97.19 202 GLU A O 1
ATOM 1634 N N . LEU A 1 203 ? 23.862 8.738 -24.369 1.00 93.88 203 LEU A N 1
ATOM 1635 C CA . LEU A 1 203 ? 23.742 8.710 -25.827 1.00 93.88 203 LEU A CA 1
ATOM 1636 C C . LEU A 1 203 ? 24.430 9.921 -26.469 1.00 93.88 203 LEU A C 1
ATOM 1638 O O . LEU A 1 203 ? 25.208 9.740 -27.404 1.00 93.88 203 LEU A O 1
ATOM 1642 N N . MET A 1 204 ? 24.246 11.122 -25.916 1.00 97.38 204 MET A N 1
ATOM 1643 C CA . MET A 1 204 ? 24.927 12.337 -26.383 1.00 97.38 204 MET A CA 1
ATOM 1644 C C . MET A 1 204 ? 26.455 12.244 -26.252 1.00 97.38 204 MET A C 1
ATOM 1646 O O . MET A 1 204 ? 27.192 12.684 -27.137 1.00 97.38 204 MET A O 1
ATOM 1650 N N . LEU A 1 205 ? 26.964 11.648 -25.167 1.00 97.62 205 LEU A N 1
ATOM 1651 C CA . LEU A 1 205 ? 28.403 11.414 -24.998 1.00 97.62 205 LEU A CA 1
ATOM 1652 C C . LEU A 1 205 ? 28.943 10.418 -26.034 1.00 97.62 205 LEU A C 1
ATOM 1654 O O . LEU A 1 205 ? 30.021 10.637 -26.594 1.00 97.62 205 LEU A O 1
ATOM 1658 N N . LYS A 1 206 ? 28.189 9.348 -26.323 1.00 94.00 206 LYS A N 1
ATOM 1659 C CA . LYS A 1 206 ? 28.529 8.380 -27.379 1.00 94.00 206 LYS A CA 1
ATOM 1660 C C . LYS A 1 206 ? 28.544 9.045 -28.757 1.00 94.00 206 LYS A C 1
ATOM 1662 O O . LYS A 1 206 ? 29.481 8.814 -29.516 1.00 94.00 206 LYS A O 1
ATOM 1667 N N . GLU A 1 207 ? 27.570 9.902 -29.057 1.00 94.25 207 GLU A N 1
ATOM 1668 C CA . GLU A 1 207 ? 27.522 10.677 -30.303 1.00 94.25 207 GLU A CA 1
ATOM 1669 C C . GLU A 1 207 ? 28.721 11.622 -30.426 1.00 94.25 207 GLU A C 1
ATOM 1671 O O . GLU A 1 207 ? 29.407 11.627 -31.444 1.00 94.25 207 GLU A O 1
ATOM 1676 N N . THR A 1 208 ? 29.054 12.349 -29.359 1.00 96.62 208 THR A N 1
ATOM 1677 C CA . THR A 1 208 ? 30.223 13.242 -29.339 1.00 96.62 208 THR A CA 1
ATOM 1678 C C . THR A 1 208 ? 31.523 12.468 -29.587 1.00 96.62 208 THR A C 1
ATOM 1680 O O . THR A 1 208 ? 32.367 12.887 -30.381 1.00 96.62 208 THR A O 1
ATOM 1683 N N . SER A 1 209 ? 31.689 11.308 -28.942 1.00 96.38 209 SER A N 1
ATOM 1684 C CA . SER A 1 209 ? 32.842 10.424 -29.158 1.00 96.38 209 SER A CA 1
ATOM 1685 C C . SER A 1 209 ? 32.907 9.906 -30.600 1.00 96.38 209 SER A C 1
ATOM 1687 O O . SER A 1 20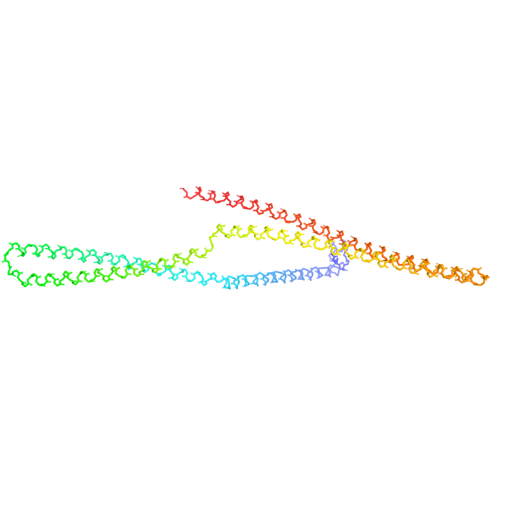9 ? 33.980 9.918 -31.211 1.00 96.38 209 SER A O 1
ATOM 1689 N N . LEU A 1 210 ? 31.762 9.512 -31.163 1.00 93.62 210 LEU A N 1
ATOM 1690 C CA . LEU A 1 210 ? 31.646 9.060 -32.545 1.00 93.62 210 LEU A CA 1
ATOM 1691 C C . LEU A 1 210 ? 32.025 10.169 -33.534 1.00 93.62 210 LEU A C 1
ATOM 1693 O O . LEU A 1 210 ? 32.833 9.929 -34.427 1.00 93.62 210 LEU A O 1
ATOM 1697 N N . LEU A 1 211 ? 31.499 11.383 -33.352 1.00 94.12 211 LEU A N 1
ATOM 1698 C CA . LEU A 1 211 ? 31.805 12.541 -34.195 1.00 94.12 211 LEU A CA 1
ATOM 1699 C C . LEU A 1 211 ? 33.294 12.898 -34.152 1.00 94.12 211 LEU A C 1
ATOM 1701 O O . LEU A 1 211 ? 33.901 13.125 -35.199 1.00 94.12 211 LEU A O 1
ATOM 1705 N N . ASN A 1 212 ? 33.913 12.870 -32.968 1.00 94.19 212 ASN A N 1
ATOM 1706 C CA . ASN A 1 212 ? 35.355 13.079 -32.826 1.00 94.19 212 ASN A CA 1
ATOM 1707 C C . ASN A 1 212 ? 36.164 11.998 -33.563 1.00 94.19 212 ASN A C 1
ATOM 1709 O O . ASN A 1 212 ? 37.125 12.314 -34.270 1.00 94.19 212 ASN A O 1
ATOM 1713 N N . SER A 1 213 ? 35.758 10.729 -33.446 1.00 92.69 213 SER A N 1
ATOM 1714 C CA . SER A 1 213 ? 36.399 9.618 -34.158 1.00 92.69 213 SER A CA 1
ATOM 1715 C C . SER A 1 213 ? 36.266 9.761 -35.676 1.00 92.69 213 SER A C 1
ATOM 1717 O O . SER A 1 213 ? 37.257 9.626 -36.393 1.00 92.69 213 SER A O 1
ATOM 1719 N N . LEU A 1 214 ? 35.072 10.104 -36.169 1.00 90.31 214 LEU A N 1
ATOM 1720 C CA . LEU A 1 214 ? 34.819 10.343 -37.589 1.00 90.31 214 LEU A CA 1
ATOM 1721 C C . LEU A 1 214 ? 35.638 11.523 -38.114 1.00 90.31 214 LEU A C 1
ATOM 1723 O O . LEU A 1 214 ? 36.249 11.407 -39.172 1.00 90.31 214 LEU A O 1
ATOM 1727 N N . SER A 1 215 ? 35.720 12.625 -37.364 1.00 90.44 215 SER A N 1
ATOM 1728 C CA . SER A 1 215 ? 36.534 13.782 -37.748 1.00 90.44 215 SER A CA 1
ATOM 1729 C C . SER A 1 215 ? 38.022 13.439 -37.859 1.00 90.44 215 SER A C 1
ATOM 1731 O O . SER A 1 215 ? 38.700 13.985 -38.731 1.00 90.44 215 SER A O 1
ATOM 1733 N N . SER A 1 216 ? 38.539 12.562 -36.992 1.00 88.94 216 SER A N 1
ATOM 1734 C CA . SER A 1 216 ? 39.925 12.088 -37.077 1.00 88.94 216 SER A CA 1
ATOM 1735 C C . SER A 1 216 ? 40.117 11.160 -38.275 1.00 88.94 216 SER A C 1
ATOM 1737 O O . SER A 1 216 ? 41.010 11.387 -39.085 1.00 88.94 216 SER A O 1
ATOM 1739 N N . GLN A 1 217 ? 39.248 10.154 -38.429 1.00 89.56 217 GLN A N 1
ATOM 1740 C CA . GLN A 1 217 ? 39.316 9.191 -39.534 1.00 89.56 217 GLN A CA 1
ATOM 1741 C C . GLN A 1 217 ? 39.197 9.880 -40.897 1.00 89.56 217 GLN A C 1
ATOM 1743 O O . GLN A 1 217 ? 39.907 9.518 -41.830 1.00 89.56 217 GLN A O 1
ATOM 1748 N N . PHE A 1 218 ? 38.336 10.894 -41.014 1.00 89.94 218 PHE A N 1
ATOM 1749 C CA . PHE A 1 218 ? 38.143 11.656 -42.245 1.00 89.94 218 PHE A CA 1
ATOM 1750 C C . PHE A 1 218 ? 39.428 12.357 -42.699 1.00 89.94 218 PHE A C 1
ATOM 1752 O O . PHE A 1 218 ? 39.772 12.298 -43.881 1.00 89.94 218 PHE A O 1
ATOM 1759 N N . ARG A 1 219 ? 40.154 12.983 -41.759 1.00 87.19 219 ARG A N 1
ATOM 1760 C CA . ARG A 1 219 ? 41.398 13.718 -42.038 1.00 87.19 219 ARG A CA 1
ATOM 1761 C C . ARG A 1 219 ? 42.445 12.826 -42.703 1.00 87.19 219 ARG A C 1
ATOM 1763 O O . ARG A 1 219 ? 43.067 13.246 -43.674 1.00 87.19 219 ARG A O 1
ATOM 1770 N N . ASP A 1 220 ? 42.587 11.599 -42.215 1.00 83.69 220 ASP A N 1
ATOM 1771 C CA . ASP A 1 220 ? 43.605 10.666 -42.698 1.00 83.69 220 ASP A CA 1
ATOM 1772 C C . ASP A 1 220 ? 43.131 9.916 -43.954 1.00 83.69 220 ASP A C 1
ATOM 1774 O O . ASP A 1 220 ? 43.882 9.744 -44.917 1.00 83.69 220 ASP A O 1
ATOM 1778 N N . ALA A 1 221 ? 41.858 9.511 -43.989 1.00 90.25 221 ALA A N 1
ATOM 1779 C CA . ALA A 1 221 ? 41.293 8.671 -45.043 1.00 90.25 221 ALA A CA 1
ATOM 1780 C C . ALA A 1 221 ? 41.096 9.393 -46.385 1.00 90.25 221 ALA A C 1
ATOM 1782 O O . ALA A 1 221 ? 41.190 8.749 -47.429 1.00 90.25 221 ALA A O 1
ATOM 1783 N N . ILE A 1 222 ? 40.841 10.708 -46.389 1.00 89.62 222 ILE A N 1
ATOM 1784 C CA . ILE A 1 222 ? 40.548 11.456 -47.627 1.00 89.62 222 ILE A CA 1
ATOM 1785 C C . ILE A 1 222 ? 41.757 11.550 -48.574 1.00 89.62 222 ILE A C 1
ATOM 1787 O O . ILE A 1 222 ? 41.592 11.729 -49.784 1.00 89.62 222 ILE A O 1
ATOM 1791 N N . THR A 1 223 ? 42.964 11.384 -48.027 1.00 90.50 223 THR A N 1
ATOM 1792 C CA . THR A 1 223 ? 44.242 11.503 -48.743 1.00 90.50 223 THR A CA 1
ATOM 1793 C C . THR A 1 223 ? 44.497 10.371 -49.742 1.00 90.50 223 THR A C 1
ATOM 1795 O O . THR A 1 223 ? 45.286 10.552 -50.666 1.00 90.50 223 THR A O 1
ATOM 1798 N N . SER A 1 224 ? 43.816 9.223 -49.615 1.00 93.88 224 SER A N 1
ATOM 1799 C CA . SER A 1 224 ? 43.956 8.097 -50.547 1.00 93.88 224 SER A CA 1
ATOM 1800 C C . SER A 1 224 ? 42.615 7.474 -50.923 1.00 93.88 224 SER A C 1
ATOM 1802 O O . SER A 1 224 ? 41.664 7.473 -50.144 1.00 93.88 224 SER A O 1
ATOM 1804 N N . ASP A 1 225 ? 42.545 6.889 -52.118 1.00 92.06 225 ASP A N 1
ATOM 1805 C CA . ASP A 1 225 ? 41.323 6.249 -52.610 1.00 92.06 225 ASP A CA 1
ATOM 1806 C C . ASP A 1 225 ? 40.906 5.028 -51.774 1.00 92.06 225 ASP A C 1
ATOM 1808 O O . ASP A 1 225 ? 39.749 4.890 -51.374 1.00 92.06 225 ASP A O 1
ATOM 1812 N N . ALA A 1 226 ? 41.880 4.204 -51.381 1.00 91.25 226 ALA A N 1
ATOM 1813 C CA . ALA A 1 226 ? 41.657 3.081 -50.474 1.00 91.25 226 ALA A CA 1
ATOM 1814 C C . ALA A 1 226 ? 41.187 3.536 -49.077 1.00 91.25 226 ALA A C 1
ATOM 1816 O O . ALA A 1 226 ? 40.381 2.856 -48.439 1.00 91.25 226 ALA A O 1
ATOM 1817 N N . GLY A 1 227 ? 41.671 4.689 -48.599 1.00 90.56 227 GLY A N 1
ATOM 1818 C CA . GLY A 1 227 ? 41.217 5.316 -47.357 1.00 90.56 227 GLY A CA 1
ATOM 1819 C C . GLY A 1 227 ? 39.752 5.745 -47.438 1.00 90.56 227 GLY A C 1
ATOM 1820 O O . GLY A 1 227 ? 38.962 5.383 -46.564 1.00 90.56 227 GLY A O 1
ATOM 1821 N N . ARG A 1 228 ? 39.365 6.424 -48.527 1.00 92.62 228 ARG A N 1
ATOM 1822 C CA . ARG A 1 228 ? 37.972 6.826 -48.790 1.00 92.62 228 ARG A CA 1
ATOM 1823 C C . ARG A 1 228 ? 37.016 5.635 -48.780 1.00 92.62 228 ARG A C 1
ATOM 1825 O O . ARG A 1 228 ? 35.982 5.697 -48.121 1.00 92.62 228 ARG A O 1
ATOM 1832 N N . MET A 1 229 ? 37.374 4.533 -49.439 1.00 92.06 229 MET A N 1
ATOM 1833 C CA . MET A 1 229 ? 36.526 3.337 -49.469 1.00 92.06 229 MET A CA 1
ATOM 1834 C C . MET A 1 229 ? 36.380 2.676 -48.087 1.00 92.06 229 MET A C 1
ATOM 1836 O O . MET A 1 229 ? 35.283 2.261 -47.715 1.00 92.06 229 MET A O 1
ATOM 1840 N N . LYS A 1 230 ? 37.446 2.640 -47.274 1.00 90.12 230 LYS A N 1
ATOM 1841 C CA . LYS A 1 230 ? 37.363 2.159 -45.880 1.00 90.12 230 LYS A CA 1
ATOM 1842 C C . LYS A 1 230 ? 36.453 3.032 -45.014 1.00 90.12 230 LYS A C 1
ATOM 1844 O O . LYS A 1 230 ? 35.688 2.492 -44.216 1.00 90.12 230 LYS A O 1
ATOM 1849 N N . LEU A 1 231 ? 36.516 4.355 -45.176 1.00 91.19 231 LEU A N 1
ATOM 1850 C CA . LEU A 1 231 ? 35.649 5.288 -44.455 1.00 91.19 231 LEU A CA 1
ATOM 1851 C C . LEU A 1 231 ? 34.171 5.063 -44.804 1.00 91.19 231 LEU A C 1
ATOM 1853 O O . LEU A 1 231 ? 33.344 5.000 -43.898 1.00 91.19 231 LEU A O 1
ATOM 1857 N N . ILE A 1 232 ? 33.854 4.882 -46.091 1.00 91.94 232 ILE A N 1
ATOM 1858 C CA . ILE A 1 232 ? 32.489 4.590 -46.558 1.00 91.94 232 ILE A CA 1
ATOM 1859 C C . ILE A 1 232 ? 31.961 3.303 -45.913 1.00 91.94 232 ILE A C 1
ATOM 1861 O O . ILE A 1 232 ? 30.889 3.322 -45.312 1.00 91.94 232 ILE A O 1
ATOM 1865 N N . ASN A 1 233 ? 32.739 2.217 -45.945 1.00 92.56 233 ASN A N 1
ATOM 1866 C CA . ASN A 1 233 ? 32.337 0.943 -45.338 1.00 92.56 233 ASN A CA 1
ATOM 1867 C C . ASN A 1 233 ? 32.130 1.062 -43.812 1.00 92.56 233 ASN A C 1
ATOM 1869 O O . ASN A 1 233 ? 31.207 0.465 -43.260 1.00 92.56 233 ASN A O 1
ATOM 1873 N N . SER A 1 234 ? 32.968 1.853 -43.127 1.00 92.31 234 SER A N 1
ATOM 1874 C CA . SER A 1 234 ? 32.828 2.143 -41.691 1.00 92.31 234 SER A CA 1
ATOM 1875 C C . SER A 1 234 ? 31.534 2.908 -41.390 1.00 92.31 234 SER A C 1
ATOM 1877 O O . SER A 1 234 ? 30.759 2.503 -40.521 1.00 92.31 234 SER A O 1
ATOM 1879 N N . MET A 1 235 ? 31.248 3.971 -42.153 1.00 91.50 235 MET A N 1
ATOM 1880 C CA . MET A 1 235 ? 30.016 4.756 -42.024 1.00 91.50 235 MET A CA 1
ATOM 1881 C C . MET A 1 235 ? 28.768 3.911 -42.295 1.00 91.50 235 MET A C 1
ATOM 1883 O O . MET A 1 235 ? 27.802 3.987 -41.536 1.00 91.50 235 MET A O 1
ATOM 1887 N N . GLU A 1 236 ? 28.798 3.059 -43.320 1.00 95.44 236 GLU A N 1
ATOM 1888 C CA . GLU A 1 236 ? 27.693 2.150 -43.629 1.00 95.44 236 GLU A CA 1
ATOM 1889 C C . GLU A 1 236 ? 27.437 1.156 -42.482 1.00 95.44 236 GLU A C 1
ATOM 1891 O O . GLU A 1 236 ? 26.288 0.922 -42.096 1.00 95.44 236 GLU A O 1
ATOM 1896 N N . GLY A 1 237 ? 28.504 0.620 -41.878 1.00 95.06 237 GLY A N 1
ATOM 1897 C CA . GLY A 1 237 ? 28.415 -0.233 -40.693 1.00 95.06 237 GLY A CA 1
ATOM 1898 C C . GLY A 1 237 ? 27.814 0.486 -39.480 1.00 95.06 237 GLY A C 1
ATOM 1899 O O . GLY A 1 237 ? 26.947 -0.070 -38.801 1.00 95.06 237 GLY A O 1
ATOM 1900 N N . ILE A 1 238 ? 28.219 1.737 -39.230 1.00 93.56 238 ILE A N 1
ATOM 1901 C CA . ILE A 1 238 ? 27.678 2.567 -38.142 1.00 93.56 238 ILE A CA 1
ATOM 1902 C C . ILE A 1 238 ? 26.174 2.781 -38.337 1.00 93.56 238 ILE A C 1
ATOM 1904 O O . ILE A 1 238 ? 25.407 2.504 -37.412 1.00 93.56 238 ILE A O 1
ATOM 1908 N N . VAL A 1 239 ? 25.747 3.198 -39.535 1.00 95.06 239 VAL A N 1
ATOM 1909 C CA . VAL A 1 239 ? 24.328 3.420 -39.862 1.00 95.06 239 VAL A CA 1
ATOM 1910 C C . VAL A 1 239 ? 23.517 2.142 -39.659 1.00 95.06 239 VAL A C 1
ATOM 1912 O O . VAL A 1 239 ? 22.531 2.167 -38.922 1.00 95.06 239 VAL A O 1
ATOM 1915 N N . LYS A 1 240 ? 23.970 1.007 -40.210 1.00 96.62 240 LYS A N 1
ATOM 1916 C CA . LYS A 1 240 ? 23.300 -0.295 -40.039 1.00 96.62 240 LYS A CA 1
ATOM 1917 C C . LYS A 1 240 ? 23.162 -0.679 -38.565 1.00 96.62 240 LYS A C 1
ATOM 1919 O O . LYS A 1 240 ? 22.080 -1.062 -38.128 1.00 96.62 240 LYS A O 1
ATOM 1924 N N . SER A 1 241 ? 24.230 -0.536 -37.780 1.00 94.25 241 SER A N 1
ATOM 1925 C CA . SER A 1 241 ? 24.204 -0.870 -36.350 1.00 94.25 241 SER A CA 1
ATOM 1926 C C . SER A 1 241 ? 23.298 0.060 -35.531 1.00 94.25 241 SER A C 1
ATOM 1928 O O . SER A 1 241 ? 22.678 -0.379 -34.561 1.00 94.25 241 SER A O 1
ATOM 1930 N N . SER A 1 242 ? 23.202 1.337 -35.918 1.00 92.12 242 SER A N 1
ATOM 1931 C CA . SER A 1 242 ? 22.309 2.315 -35.291 1.00 92.12 242 SER A CA 1
ATOM 1932 C C . SER A 1 242 ? 20.847 1.986 -35.589 1.00 92.12 242 SER A C 1
ATOM 1934 O O . SER A 1 242 ? 20.028 1.915 -34.674 1.00 92.12 242 SER A O 1
ATOM 1936 N N . GLN A 1 243 ? 20.543 1.673 -36.850 1.00 96.44 243 GLN A N 1
ATOM 1937 C CA . GLN A 1 243 ? 19.199 1.314 -37.292 1.00 96.44 243 GLN A CA 1
ATOM 1938 C C . GLN A 1 243 ? 18.696 0.029 -36.619 1.00 96.44 243 GLN A C 1
ATOM 1940 O O . GLN A 1 243 ? 17.593 0.012 -36.080 1.00 96.44 243 GLN A O 1
ATOM 1945 N N . GLN A 1 244 ? 19.543 -0.999 -36.509 1.00 96.69 244 GLN A N 1
ATOM 1946 C CA . GLN A 1 244 ? 19.211 -2.224 -35.767 1.00 96.69 244 GLN A CA 1
ATOM 1947 C C . GLN A 1 244 ? 18.904 -1.960 -34.284 1.00 96.69 244 GLN A C 1
ATOM 1949 O O . GLN A 1 244 ? 17.988 -2.554 -33.712 1.00 96.69 244 GLN A O 1
ATOM 1954 N N . LYS A 1 245 ? 19.661 -1.067 -33.629 1.00 93.69 245 LYS A N 1
ATOM 1955 C CA . LYS A 1 245 ? 19.389 -0.685 -32.233 1.00 93.69 245 LYS A CA 1
ATOM 1956 C C . LYS A 1 245 ? 18.067 0.065 -32.108 1.00 93.69 245 LYS A C 1
ATOM 1958 O O . LYS A 1 245 ? 17.318 -0.203 -31.172 1.00 93.69 245 LYS A O 1
ATOM 1963 N N . GLN A 1 246 ? 17.781 0.972 -33.038 1.00 95.12 246 GLN A N 1
ATOM 1964 C CA . GLN A 1 246 ? 16.529 1.721 -33.065 1.00 95.12 246 GLN A CA 1
ATOM 1965 C C . GLN A 1 246 ? 15.323 0.788 -33.225 1.00 95.12 246 GLN A C 1
ATOM 1967 O O . GLN A 1 246 ? 14.380 0.891 -32.444 1.00 95.12 246 GLN A O 1
ATOM 1972 N N . GLU A 1 247 ? 15.377 -0.157 -34.165 1.00 97.25 247 GLU A N 1
ATOM 1973 C CA . GLU A 1 247 ? 14.324 -1.162 -34.366 1.00 97.25 247 GLU A CA 1
ATOM 1974 C C . GLU A 1 247 ? 14.090 -1.997 -33.101 1.00 97.25 247 GLU A C 1
ATOM 1976 O O . GLU A 1 247 ? 12.949 -2.183 -32.679 1.00 97.25 247 GLU A O 1
ATOM 1981 N N . LYS A 1 248 ? 15.165 -2.436 -32.431 1.00 96.69 248 LYS A N 1
ATOM 1982 C CA . LYS A 1 248 ? 15.060 -3.193 -31.175 1.00 96.69 248 LYS A CA 1
ATOM 1983 C C . LYS A 1 248 ? 14.368 -2.392 -30.066 1.00 96.69 248 LYS A C 1
ATOM 1985 O O . LYS A 1 248 ? 13.535 -2.942 -29.350 1.00 96.69 248 LYS A O 1
ATOM 1990 N N . VAL A 1 249 ? 14.700 -1.107 -29.922 1.00 94.44 249 VAL A N 1
ATOM 1991 C CA . VAL A 1 249 ? 14.063 -0.222 -28.930 1.00 94.44 249 VAL A CA 1
ATOM 1992 C C . VAL A 1 249 ? 12.593 0.024 -29.277 1.00 94.44 249 VAL A C 1
ATOM 1994 O O . VAL A 1 249 ? 11.745 -0.012 -28.390 1.00 94.44 249 VAL A O 1
ATOM 1997 N N . GLN A 1 250 ? 12.268 0.223 -30.556 1.00 96.56 250 GLN A N 1
ATOM 1998 C CA . GLN A 1 250 ? 10.885 0.401 -31.010 1.00 96.56 250 GLN A CA 1
ATOM 1999 C C . GLN A 1 250 ? 10.024 -0.839 -30.754 1.00 96.56 250 GLN A C 1
ATOM 2001 O O . GLN A 1 250 ? 8.873 -0.708 -30.338 1.00 96.56 250 GLN A O 1
ATOM 2006 N N . LEU A 1 251 ? 10.579 -2.033 -30.966 1.00 97.19 251 LEU A N 1
ATOM 2007 C CA . LEU A 1 251 ? 9.878 -3.284 -30.698 1.00 97.19 251 LEU A CA 1
ATOM 2008 C C . LEU A 1 251 ? 9.584 -3.450 -29.201 1.00 97.19 251 LEU A C 1
ATOM 2010 O O . LEU A 1 251 ? 8.436 -3.701 -28.841 1.00 97.19 251 LEU A O 1
ATOM 2014 N N . GLY A 1 252 ? 10.574 -3.200 -28.337 1.00 96.31 252 GLY A N 1
ATOM 2015 C CA . GLY A 1 252 ? 10.374 -3.226 -26.884 1.00 96.31 252 GLY A CA 1
ATOM 2016 C C . GLY A 1 252 ? 9.359 -2.184 -26.398 1.00 96.31 252 GLY A C 1
ATOM 2017 O O . GLY A 1 252 ? 8.523 -2.483 -25.551 1.00 96.31 252 GLY A O 1
ATOM 2018 N N . LEU A 1 253 ? 9.358 -0.980 -26.982 1.00 95.75 253 LEU A N 1
ATOM 2019 C CA . LEU A 1 253 ? 8.358 0.049 -26.672 1.00 95.75 253 LEU A CA 1
ATOM 2020 C C . LEU A 1 253 ? 6.932 -0.425 -26.989 1.00 95.75 253 LEU A C 1
ATOM 2022 O O . LEU A 1 253 ? 6.005 -0.165 -26.224 1.00 95.75 253 LEU A O 1
ATOM 2026 N N . LEU A 1 254 ? 6.749 -1.115 -28.115 1.00 97.12 254 LEU A N 1
ATOM 2027 C CA . LEU A 1 254 ? 5.444 -1.615 -28.538 1.00 97.12 254 LEU A CA 1
ATOM 2028 C C . LEU A 1 254 ? 4.950 -2.764 -27.647 1.00 97.12 254 LEU A C 1
ATOM 2030 O O . LEU A 1 254 ? 3.754 -2.844 -27.364 1.00 97.12 254 LEU A O 1
ATOM 2034 N N . GLU A 1 255 ? 5.850 -3.639 -27.196 1.00 96.44 255 GLU A N 1
ATOM 2035 C CA . GLU A 1 255 ? 5.542 -4.680 -26.207 1.00 96.44 255 GLU A CA 1
ATOM 2036 C C . GLU A 1 255 ? 5.078 -4.061 -24.884 1.00 96.44 255 GLU A C 1
ATOM 2038 O O . GLU A 1 255 ? 4.002 -4.401 -24.387 1.00 96.44 255 GLU A O 1
ATOM 2043 N N . GLU A 1 256 ? 5.802 -3.063 -24.384 1.00 94.88 256 GLU A N 1
ATOM 2044 C CA . GLU A 1 256 ? 5.480 -2.439 -23.101 1.00 94.88 256 GLU A CA 1
ATOM 2045 C C . GLU A 1 256 ? 4.233 -1.559 -23.145 1.00 94.88 256 GLU A C 1
ATOM 2047 O O . GLU A 1 256 ? 3.459 -1.501 -22.184 1.00 94.88 256 GLU A O 1
ATOM 2052 N N . GLN A 1 257 ? 3.955 -0.952 -24.298 1.00 97.00 257 GLN A N 1
ATOM 2053 C CA . GLN A 1 257 ? 2.693 -0.267 -24.540 1.00 97.00 257 GLN A CA 1
ATOM 2054 C C . GLN A 1 257 ? 1.504 -1.235 -24.438 1.00 97.00 257 GLN A C 1
ATOM 2056 O O . GLN A 1 257 ? 0.511 -0.916 -23.782 1.00 97.00 257 GLN A O 1
ATOM 2061 N N . LYS A 1 258 ? 1.610 -2.440 -25.018 1.00 96.75 258 LYS A N 1
ATOM 2062 C CA . LYS A 1 258 ? 0.552 -3.462 -24.919 1.00 96.75 258 LYS A CA 1
ATOM 2063 C C . LYS A 1 258 ? 0.312 -3.885 -23.473 1.00 96.75 258 LYS A C 1
ATOM 2065 O O . LYS A 1 258 ? -0.842 -3.990 -23.059 1.00 96.75 258 LYS A O 1
ATOM 2070 N N . VAL A 1 259 ? 1.380 -4.101 -22.704 1.00 97.00 259 VAL A N 1
ATOM 2071 C CA . VAL A 1 259 ? 1.283 -4.446 -21.276 1.00 97.00 259 VAL A CA 1
ATOM 2072 C C . VAL A 1 259 ? 0.619 -3.310 -20.492 1.00 97.00 259 VAL A C 1
ATOM 2074 O O . VAL A 1 259 ? -0.305 -3.552 -19.713 1.00 97.00 259 VAL A O 1
ATOM 2077 N N . SER A 1 260 ? 1.029 -2.061 -20.739 1.00 95.12 260 SER A N 1
ATOM 2078 C CA . SER A 1 260 ? 0.433 -0.874 -20.115 1.00 95.12 260 SER A CA 1
ATOM 2079 C C . SER A 1 260 ? -1.065 -0.766 -20.399 1.00 95.12 260 SER A C 1
ATOM 2081 O O . SER A 1 260 ? -1.855 -0.511 -19.488 1.00 95.12 260 SER A O 1
ATOM 2083 N N . ASP A 1 261 ? -1.477 -0.979 -21.646 1.00 96.81 261 ASP A N 1
ATOM 2084 C CA . ASP A 1 261 ? -2.878 -0.857 -22.040 1.00 96.81 261 ASP A CA 1
ATOM 2085 C C . ASP A 1 261 ? -3.735 -2.000 -21.479 1.00 96.81 261 ASP A C 1
ATOM 2087 O O . ASP A 1 261 ? -4.849 -1.748 -21.014 1.00 96.81 261 ASP A O 1
ATOM 2091 N N . ALA A 1 262 ? -3.194 -3.221 -21.397 1.00 97.38 262 ALA A N 1
ATOM 2092 C CA . ALA A 1 262 ? -3.846 -4.335 -20.708 1.00 97.38 262 ALA A CA 1
ATOM 2093 C C . ALA A 1 262 ? -4.062 -4.036 -19.212 1.00 97.38 262 ALA A C 1
ATOM 2095 O O . ALA A 1 262 ? -5.162 -4.229 -18.689 1.00 97.38 262 ALA A O 1
ATOM 2096 N N . LEU A 1 263 ? -3.048 -3.495 -18.528 1.00 97.06 263 LEU A N 1
ATOM 2097 C CA . LEU A 1 263 ? -3.150 -3.094 -17.119 1.00 97.06 263 LEU A CA 1
ATOM 2098 C C . LEU A 1 263 ? -4.176 -1.972 -16.906 1.00 97.06 263 LEU A C 1
ATOM 2100 O O . LEU A 1 263 ? -4.957 -2.027 -15.956 1.00 97.06 263 LEU A O 1
ATOM 2104 N N . LYS A 1 264 ? -4.229 -0.972 -17.797 1.00 96.44 264 LYS A N 1
ATOM 2105 C CA . LYS A 1 264 ? -5.251 0.091 -17.734 1.00 96.44 264 LYS A CA 1
ATOM 2106 C C . LYS A 1 264 ? -6.661 -0.476 -17.870 1.00 96.44 264 LYS A C 1
ATOM 2108 O O . LYS A 1 264 ? -7.550 -0.050 -17.138 1.00 96.44 264 LYS A O 1
ATOM 2113 N N . GLN A 1 265 ? -6.871 -1.432 -18.774 1.00 97.50 265 GLN A N 1
ATOM 2114 C CA . GLN A 1 265 ? -8.173 -2.083 -18.941 1.00 97.50 265 GLN A CA 1
ATOM 2115 C C . GLN A 1 265 ? -8.580 -2.861 -17.685 1.00 97.50 265 GLN A C 1
ATOM 2117 O O . GLN A 1 265 ? -9.706 -2.701 -17.214 1.00 97.50 265 GLN A O 1
ATOM 2122 N N . GLN A 1 266 ? -7.658 -3.632 -17.099 1.00 97.56 266 GLN A N 1
ATOM 2123 C CA . GLN A 1 266 ? -7.902 -4.338 -15.836 1.00 97.56 266 GLN A CA 1
ATOM 2124 C C . GLN A 1 266 ? -8.241 -3.371 -14.695 1.00 97.56 266 GLN A C 1
ATOM 2126 O O . GLN A 1 266 ? -9.189 -3.607 -13.950 1.00 97.56 266 GLN A O 1
ATOM 2131 N N . TYR A 1 267 ? -7.519 -2.253 -14.589 1.00 95.56 267 TYR A N 1
ATOM 2132 C CA . TYR A 1 267 ? -7.804 -1.221 -13.594 1.00 95.56 267 TYR A CA 1
ATOM 2133 C C . TYR A 1 267 ? -9.207 -0.624 -13.769 1.00 95.56 267 TYR A C 1
ATOM 2135 O O . TYR A 1 267 ? -9.955 -0.511 -12.799 1.00 95.56 267 TYR A O 1
ATOM 2143 N N . VAL A 1 268 ? -9.596 -0.277 -15.000 1.00 97.75 268 VAL A N 1
ATOM 2144 C CA . VAL A 1 268 ? -10.937 0.258 -15.288 1.00 97.75 268 VAL A CA 1
ATOM 2145 C C . VAL A 1 268 ? -12.029 -0.753 -14.921 1.00 97.75 268 VAL A C 1
ATOM 2147 O O . VAL A 1 268 ? -13.031 -0.359 -14.323 1.00 97.75 268 VAL A O 1
ATOM 2150 N N . ALA A 1 269 ? -11.825 -2.039 -15.219 1.00 97.31 269 ALA A N 1
ATOM 2151 C CA . ALA A 1 269 ? -12.758 -3.102 -14.848 1.00 97.31 269 ALA A CA 1
ATOM 2152 C C . ALA A 1 269 ? -12.894 -3.240 -13.321 1.00 97.31 269 ALA A C 1
ATOM 2154 O O . ALA A 1 269 ? -14.009 -3.202 -12.803 1.00 97.31 269 ALA A O 1
ATOM 2155 N N . ALA A 1 270 ? -11.777 -3.288 -12.589 1.00 97.12 270 ALA A N 1
ATOM 2156 C CA . ALA A 1 270 ? -11.785 -3.380 -11.127 1.00 97.12 270 ALA A CA 1
ATOM 2157 C C . ALA A 1 270 ? -12.464 -2.165 -10.464 1.00 97.12 270 ALA A C 1
ATOM 2159 O O . ALA A 1 270 ? -13.223 -2.311 -9.506 1.00 97.12 270 ALA A O 1
ATOM 2160 N N . VAL A 1 271 ? -12.250 -0.954 -10.994 1.00 96.31 271 VAL A N 1
ATOM 2161 C CA . VAL A 1 271 ? -12.938 0.258 -10.514 1.00 96.31 271 VAL A CA 1
ATOM 2162 C C . VAL A 1 271 ? -14.444 0.189 -10.783 1.00 96.31 271 VAL A C 1
ATOM 2164 O O . VAL A 1 271 ? -15.237 0.645 -9.955 1.00 96.31 271 VAL A O 1
ATOM 2167 N N . ALA A 1 272 ? -14.866 -0.371 -11.919 1.00 96.88 272 ALA A N 1
ATOM 2168 C CA . ALA A 1 272 ? -16.282 -0.568 -12.217 1.00 96.88 272 ALA A CA 1
ATOM 2169 C C . ALA A 1 272 ? -16.931 -1.575 -11.251 1.00 96.88 272 ALA A C 1
ATOM 2171 O O . ALA A 1 272 ? -18.001 -1.285 -10.712 1.00 96.88 272 ALA A O 1
ATOM 2172 N N . GLU A 1 273 ? -16.265 -2.696 -10.960 1.00 96.62 273 GLU A N 1
ATOM 2173 C CA . GLU A 1 273 ? -16.718 -3.670 -9.956 1.00 96.62 273 GLU A CA 1
ATOM 2174 C C . GLU A 1 273 ? -16.793 -3.055 -8.555 1.00 96.62 273 GLU A C 1
ATOM 2176 O O . GLU A 1 273 ? -17.802 -3.205 -7.868 1.00 96.62 273 GLU A O 1
ATOM 2181 N N . GLN A 1 274 ? -15.781 -2.284 -8.145 1.00 95.00 274 GLN A N 1
ATOM 2182 C CA . GLN A 1 274 ? -15.794 -1.581 -6.860 1.00 95.00 274 GLN A CA 1
ATOM 2183 C C . GLN A 1 274 ? -17.009 -0.649 -6.738 1.00 95.00 274 GLN A C 1
ATOM 2185 O O . GLN A 1 274 ? -17.680 -0.631 -5.702 1.00 95.00 274 GLN A O 1
ATOM 2190 N N . ARG A 1 275 ? -17.310 0.123 -7.791 1.00 96.12 275 ARG A N 1
ATOM 2191 C CA . ARG A 1 275 ? -18.490 1.002 -7.829 1.00 96.12 275 ARG A CA 1
ATOM 2192 C C . ARG A 1 275 ? -19.783 0.201 -7.734 1.00 96.12 275 ARG A C 1
ATOM 2194 O O . ARG A 1 275 ? -20.671 0.591 -6.983 1.00 96.12 275 ARG A O 1
ATOM 2201 N N . HIS A 1 276 ? -19.870 -0.922 -8.444 1.00 96.88 276 HIS A N 1
ATOM 2202 C CA . HIS A 1 276 ? -21.027 -1.808 -8.384 1.00 96.88 276 HIS A CA 1
ATOM 2203 C C . HIS A 1 276 ? -21.255 -2.361 -6.967 1.00 96.88 276 HIS A C 1
ATOM 2205 O O . HIS A 1 276 ? -22.358 -2.243 -6.434 1.00 96.88 276 HIS A O 1
ATOM 2211 N N . CYS A 1 277 ? -20.203 -2.867 -6.315 1.00 96.25 277 CYS A N 1
ATOM 2212 C CA . CYS A 1 277 ? -20.259 -3.342 -4.931 1.00 96.25 277 CYS A CA 1
ATOM 2213 C C . CYS A 1 277 ? -20.698 -2.241 -3.956 1.00 96.25 277 CYS A C 1
ATOM 2215 O O . CYS A 1 277 ? -21.505 -2.495 -3.064 1.00 96.25 277 CYS A O 1
ATOM 2217 N N . TYR A 1 278 ? -20.205 -1.011 -4.131 1.00 95.31 278 TYR A N 1
ATOM 2218 C CA . TYR A 1 278 ? -20.623 0.125 -3.308 1.00 95.31 278 TYR A CA 1
ATOM 2219 C C . TYR A 1 278 ? -22.120 0.427 -3.464 1.00 95.31 278 TYR A C 1
ATOM 2221 O O . TYR A 1 278 ? -22.815 0.614 -2.465 1.00 95.31 278 TYR A O 1
ATOM 2229 N N . THR A 1 279 ? -22.633 0.430 -4.697 1.00 96.88 279 THR A N 1
ATOM 2230 C CA . THR A 1 279 ? -24.067 0.613 -4.959 1.00 96.88 279 THR A CA 1
ATOM 2231 C C . THR A 1 279 ? -24.902 -0.491 -4.312 1.00 96.88 279 THR A C 1
ATOM 2233 O O . THR A 1 279 ? -25.899 -0.185 -3.662 1.00 96.88 279 THR A O 1
ATOM 2236 N N . LEU A 1 280 ? -24.477 -1.754 -4.425 1.00 97.06 280 LEU A N 1
ATOM 2237 C CA . LEU A 1 280 ? -25.176 -2.886 -3.813 1.00 97.06 280 LEU A CA 1
ATOM 2238 C C . LEU A 1 280 ? -25.194 -2.791 -2.281 1.00 97.06 280 LEU A C 1
ATOM 2240 O O . LEU A 1 280 ? -26.233 -3.002 -1.663 1.00 97.06 280 LEU A O 1
ATOM 2244 N N . LEU A 1 281 ? -24.068 -2.422 -1.666 1.00 96.25 281 LEU A N 1
ATOM 2245 C CA . LEU A 1 281 ? -23.983 -2.205 -0.219 1.00 96.25 281 LEU A CA 1
ATOM 2246 C C . LEU A 1 281 ? -24.877 -1.056 0.248 1.00 96.25 281 LEU A C 1
ATOM 2248 O O . LEU A 1 281 ? -25.448 -1.136 1.334 1.00 96.25 281 LEU A O 1
ATOM 2252 N N . LYS A 1 282 ? -24.995 0.009 -0.550 1.00 96.00 282 LYS A N 1
ATOM 2253 C CA . LYS A 1 282 ? -25.892 1.124 -0.249 1.00 96.00 282 LYS A CA 1
ATOM 2254 C C . LYS A 1 282 ? -27.354 0.670 -0.270 1.00 96.00 282 LYS A C 1
ATOM 2256 O O . LYS A 1 282 ? -28.039 0.879 0.723 1.00 96.00 282 LYS A O 1
ATOM 2261 N N . ALA A 1 283 ? -27.777 -0.017 -1.331 1.00 96.12 283 ALA A N 1
ATOM 2262 C CA . ALA A 1 283 ? -29.132 -0.560 -1.438 1.00 96.12 283 ALA A CA 1
ATOM 2263 C C . ALA A 1 283 ? -29.442 -1.547 -0.298 1.00 96.12 283 ALA A C 1
ATOM 2265 O O . ALA A 1 283 ? -30.476 -1.450 0.348 1.00 96.12 283 ALA A O 1
ATOM 2266 N N . PHE A 1 284 ? -28.504 -2.442 0.029 1.00 96.00 284 PHE A N 1
ATOM 2267 C CA . PHE A 1 284 ? -28.659 -3.370 1.152 1.00 96.00 284 PHE A CA 1
ATOM 2268 C C . PHE A 1 284 ? -28.846 -2.653 2.498 1.00 96.00 284 PHE A C 1
ATOM 2270 O O . PHE A 1 284 ? -29.629 -3.095 3.332 1.00 96.00 284 PHE A O 1
ATOM 2277 N N . ARG A 1 285 ? -28.130 -1.547 2.734 1.00 94.88 285 ARG A N 1
ATOM 2278 C CA . ARG A 1 285 ? -28.303 -0.750 3.958 1.00 94.88 285 ARG A CA 1
ATOM 2279 C C . ARG A 1 285 ? -29.668 -0.073 4.019 1.00 94.88 285 ARG A C 1
ATOM 2281 O O . ARG A 1 285 ? -30.232 -0.007 5.104 1.00 94.88 285 ARG A O 1
ATOM 2288 N N . GLU A 1 286 ? -30.163 0.422 2.888 1.00 95.50 286 GLU A N 1
ATOM 2289 C CA . GLU A 1 286 ? -31.493 1.032 2.783 1.00 95.50 286 GLU A CA 1
ATOM 2290 C C . GLU A 1 286 ? -32.587 -0.004 3.105 1.00 95.50 286 GLU A C 1
ATOM 2292 O O . GLU A 1 286 ? -33.393 0.234 3.999 1.00 95.50 286 GLU A O 1
ATOM 2297 N N . GLU A 1 287 ? -32.523 -1.201 2.512 1.00 94.94 287 GLU A N 1
ATOM 2298 C CA . GLU A 1 287 ? -33.448 -2.315 2.803 1.00 94.94 287 GLU A CA 1
ATOM 2299 C C . GLU A 1 287 ? -33.381 -2.791 4.265 1.00 94.94 287 GLU A C 1
ATOM 2301 O O . GLU A 1 287 ? -34.399 -3.106 4.884 1.00 94.94 287 GLU A O 1
ATOM 2306 N N . CYS A 1 288 ? -32.182 -2.847 4.856 1.00 93.31 288 CYS A N 1
ATOM 2307 C CA . CYS A 1 288 ? -32.029 -3.179 6.275 1.00 93.31 288 CYS A CA 1
ATOM 2308 C C . CYS A 1 288 ? -32.699 -2.139 7.181 1.00 93.31 288 CYS A C 1
ATOM 2310 O O . CYS A 1 288 ? -33.353 -2.527 8.148 1.00 93.31 288 CYS A O 1
ATOM 2312 N N . ALA A 1 289 ? -32.560 -0.848 6.866 1.00 94.25 289 ALA A N 1
ATOM 2313 C CA . ALA A 1 289 ? -33.203 0.223 7.621 1.00 94.25 289 ALA A CA 1
ATOM 2314 C C . ALA A 1 289 ? -34.735 0.144 7.511 1.00 94.25 289 ALA A C 1
ATOM 2316 O O . ALA A 1 289 ? -35.423 0.212 8.527 1.00 94.25 289 ALA A O 1
ATOM 2317 N N . GLU A 1 290 ? -35.266 -0.096 6.309 1.00 95.12 290 GLU A N 1
ATOM 2318 C CA . GLU A 1 290 ? -36.708 -0.272 6.094 1.00 95.12 290 GLU A CA 1
ATOM 2319 C C . GLU A 1 290 ? -37.256 -1.493 6.857 1.00 95.12 290 GLU A C 1
ATOM 2321 O O . GLU A 1 290 ? -38.296 -1.420 7.512 1.00 95.12 290 GLU A O 1
ATOM 2326 N N . ASN A 1 291 ? -36.525 -2.612 6.868 1.00 92.88 291 ASN A N 1
ATOM 2327 C CA . ASN A 1 291 ? -36.902 -3.802 7.638 1.00 92.88 291 ASN A CA 1
ATOM 2328 C C . ASN A 1 291 ? -36.888 -3.550 9.158 1.00 92.88 291 ASN A C 1
ATOM 2330 O O . ASN A 1 291 ? -37.765 -4.034 9.875 1.00 92.88 291 ASN A O 1
ATOM 2334 N N . GLU A 1 292 ? -35.913 -2.795 9.670 1.00 93.56 292 GLU A N 1
ATOM 2335 C CA . GLU A 1 292 ? -35.883 -2.392 11.082 1.00 93.56 292 GLU A CA 1
ATOM 2336 C C . GLU A 1 292 ? -37.089 -1.513 11.447 1.00 93.56 292 GLU A C 1
ATOM 2338 O O . GLU A 1 292 ? -37.743 -1.770 12.465 1.00 93.56 292 GLU A O 1
ATOM 2343 N N . GLU A 1 293 ? -37.445 -0.548 10.594 1.00 93.50 293 GLU A N 1
ATOM 2344 C CA . GLU A 1 293 ? -38.647 0.274 10.769 1.00 93.50 293 GLU A CA 1
ATOM 2345 C C . GLU A 1 293 ? -39.921 -0.585 10.779 1.00 93.50 293 GLU A C 1
ATOM 2347 O O . GLU A 1 293 ? -40.713 -0.499 11.722 1.00 93.50 293 GLU A O 1
ATOM 2352 N N . LEU A 1 294 ? -40.097 -1.483 9.806 1.00 92.19 294 LEU A N 1
ATOM 2353 C CA . LEU A 1 294 ? -41.258 -2.379 9.741 1.00 92.19 294 LEU A CA 1
ATOM 2354 C C . LEU A 1 294 ? -41.356 -3.305 10.963 1.00 92.19 294 LEU A C 1
ATOM 2356 O O . LEU A 1 294 ? -42.442 -3.504 11.515 1.00 92.19 294 LEU A O 1
ATOM 2360 N N . ARG A 1 295 ? -40.229 -3.845 11.443 1.00 88.88 295 ARG A N 1
ATOM 2361 C CA . ARG A 1 295 ? -40.196 -4.665 12.667 1.00 88.88 295 ARG A CA 1
ATOM 2362 C C . ARG A 1 295 ? -40.640 -3.878 13.891 1.00 88.88 295 ARG A C 1
ATOM 2364 O O . ARG A 1 295 ? -41.411 -4.413 14.693 1.00 88.88 295 ARG A O 1
ATOM 2371 N N . SER A 1 296 ? -40.196 -2.626 14.013 1.00 88.00 296 SER A N 1
ATOM 2372 C CA . SER A 1 296 ? -40.594 -1.740 15.111 1.00 88.00 296 SER A CA 1
ATOM 2373 C C . SER A 1 296 ? -42.095 -1.426 15.099 1.00 88.00 296 SER A C 1
ATOM 2375 O O . SER A 1 296 ? -42.711 -1.376 16.160 1.00 88.00 296 SER A O 1
ATOM 2377 N N . GLN A 1 297 ? -42.702 -1.320 13.913 1.00 85.94 297 GLN A N 1
ATOM 2378 C CA . GLN A 1 297 ? -44.143 -1.112 13.743 1.00 85.94 297 GLN A CA 1
ATOM 2379 C C . GLN A 1 297 ? -44.962 -2.381 14.024 1.00 85.94 297 GLN A C 1
ATOM 2381 O O . GLN A 1 297 ? -46.075 -2.284 14.527 1.00 85.94 297 GLN A O 1
ATOM 2386 N N . SER A 1 298 ? -44.415 -3.570 13.739 1.00 73.25 298 SER A N 1
ATOM 2387 C CA . SER A 1 298 ? -45.083 -4.861 13.990 1.00 73.25 298 SER A CA 1
ATOM 2388 C C . SER A 1 298 ? -45.053 -5.336 15.452 1.00 73.25 298 SER A C 1
ATOM 2390 O O . SER A 1 298 ? -45.735 -6.297 15.794 1.00 73.25 298 SER A O 1
ATOM 2392 N N . SER A 1 299 ? -44.236 -4.702 16.303 1.00 59.69 299 SER A N 1
ATOM 2393 C CA . SER A 1 299 ? -44.100 -5.041 17.732 1.00 59.69 299 SER A CA 1
ATOM 2394 C C . SER A 1 299 ? -45.028 -4.226 18.652 1.00 59.69 299 SER A C 1
ATOM 2396 O O . SER A 1 299 ? -44.815 -4.209 19.865 1.00 59.69 299 SER A O 1
ATOM 2398 N N . ILE A 1 300 ? -46.032 -3.554 18.079 1.00 44.25 300 ILE A N 1
ATOM 2399 C CA . ILE A 1 300 ? -47.113 -2.819 18.759 1.00 44.25 300 ILE A CA 1
ATOM 2400 C C . ILE A 1 300 ? -48.422 -3.572 18.520 1.00 44.25 300 ILE A C 1
ATOM 2402 O O . ILE A 1 300 ? -49.192 -3.720 19.495 1.00 44.25 300 ILE A O 1
#

Solvent-accessible surface area (backbone atoms only — not comparable to full-atom values): 16303 Å² total; per-residue (Å²): 135,85,73,80,89,63,81,80,59,76,68,45,62,76,69,62,39,58,83,64,47,48,60,48,51,52,49,50,51,54,50,50,51,51,54,52,50,55,48,48,53,51,52,50,52,50,49,50,49,54,52,51,50,51,50,52,50,50,49,48,43,56,74,64,39,51,57,60,50,50,52,51,49,51,52,48,51,53,50,50,55,52,49,52,49,49,50,53,52,48,52,54,50,49,52,52,51,50,54,49,53,53,49,53,49,53,52,50,56,52,46,62,74,68,71,57,76,64,65,68,57,47,56,54,49,53,50,54,50,51,52,51,51,49,51,51,52,52,52,52,51,49,50,53,51,52,54,52,52,52,53,51,54,50,51,60,52,69,73,47,81,47,75,68,53,51,54,50,50,53,51,51,50,52,53,48,50,53,53,51,51,53,50,51,53,50,52,52,51,51,51,54,52,50,51,53,53,49,52,49,51,53,52,52,50,51,49,52,54,48,52,53,50,49,57,53,50,48,67,65,20,67,81,39,72,71,33,42,54,52,52,52,57,50,52,52,50,50,51,53,56,50,51,55,51,50,53,52,52,53,52,52,51,54,54,52,48,52,54,50,52,52,51,51,52,52,50,54,51,53,52,51,51,52,52,50,54,52,53,52,54,51,53,51,50,52,54,51,51,52,50,52,52,52,52,61,62,72,76,112

InterPro domains:
  IPR019159 CCDC93, coiled-coil domain [PF09762] (46-297)
  IPR039116 Coiled-coil domain-containing protein 93 [PTHR16441] (43-298)
  IPR048747 CCDC93, N-terminal domain [PF21673] (2-33)

Secondary structure (DSSP, 8-state):
----SS---HHHHHTT-HHHHHHHHHHHHHHHHHHHHHHHHHHHHHHHHHHHHHHHHHHHHHHTTHHHHHHHHHHHHHHHHHHHHHHHHHHHHHHHHHHHHHHHHHHHHHHHHTT--HHHHHHHHHHHHHHHHHHHHHHHHHHHHHHHHHHHHHHHHHTSPPHHHHHHHHHHHHHHHHHHHHHHHHHHHHHHHHHHHHHHHHHHHHHHHHHHHHHHHHHHHTTSHHHHHHHHHHHHHHHHHHHHHHHHHHHHHHHHHHHHHHHHHHHHHHHHHHHHHHHHHHHHHHHHHHHHHHHHHHT-

Radius of gyration: 48.38 Å; Cα contacts (8 Å, |Δi|>4): 31; chains: 1; bounding box: 91×71×141 Å

Mean predicted aligned error: 19.07 Å

pLDDT: mean 87.46, std 10.47, range [44.25, 98.38]

Organism: NCBI:txid262757